Protein AF-W7LQG9-F1 (afdb_monomer_lite)

Secondary structure (DSSP, 8-state):
-HHHHTT--HHHHHHHHHHHHHTGGGTT-TTHHHHHHHHHHHHHHHHHHHHHHHHHHHHHHHTT-SSGGG--HHHHHTT----GGGGTS---TTSPPGGGHHHHHHHHHHHHHHHHHHHHHHHHHHHHHHHHHHHHHHH--S-HHHHHHHHHHHHHHHHHHHHHHHHHHHHHHHHHHHHHHHHHHHHHHHHHHHHHHHHHHHHHHHHHHHHHHHHHHHHHHHHHHHHHHHHHT-

Organism: Gibberella moniliformis (strain M3125 / FGSC 7600) (NCBI:txid334819)

Structure (mmCIF, N/CA/C/O backbone):
data_AF-W7LQG9-F1
#
_entry.id   AF-W7LQG9-F1
#
loop_
_atom_site.group_PDB
_atom_site.id
_atom_site.type_symbol
_atom_site.label_atom_id
_atom_site.label_alt_id
_atom_site.label_comp_id
_atom_site.label_asym_id
_atom_site.label_entity_id
_atom_site.label_seq_id
_atom_site.pdbx_PDB_ins_code
_atom_site.Cartn_x
_atom_site.Cartn_y
_atom_site.Cartn_z
_atom_site.occupancy
_atom_site.B_iso_or_equiv
_atom_site.auth_seq_id
_atom_site.auth_comp_id
_atom_site.auth_asym_id
_atom_site.auth_atom_id
_atom_site.pdbx_PDB_model_num
ATOM 1 N N . MET A 1 1 ? 25.415 -11.535 -18.480 1.00 49.00 1 MET A N 1
ATOM 2 C CA . MET A 1 1 ? 24.159 -12.292 -18.710 1.00 49.00 1 MET A CA 1
ATOM 3 C C . MET A 1 1 ? 23.982 -13.487 -17.761 1.00 49.00 1 MET A C 1
ATOM 5 O O . MET A 1 1 ? 22.863 -13.698 -17.322 1.00 49.00 1 MET A O 1
ATOM 9 N N . HIS A 1 2 ? 25.035 -14.229 -17.378 1.00 40.22 2 HIS A N 1
ATOM 10 C CA . HIS A 1 2 ? 24.909 -15.458 -16.563 1.00 40.22 2 HIS A CA 1
ATOM 11 C C . HIS A 1 2 ? 24.327 -15.267 -15.144 1.00 40.22 2 HIS A C 1
ATOM 13 O O . HIS A 1 2 ? 23.553 -16.097 -14.683 1.00 40.22 2 HIS A O 1
ATOM 19 N N . VAL A 1 3 ? 24.643 -14.161 -14.460 1.00 47.81 3 VAL A N 1
ATOM 20 C CA . VAL A 1 3 ? 24.198 -13.918 -13.068 1.00 47.81 3 VAL A CA 1
ATOM 21 C C . VAL A 1 3 ? 22.695 -13.623 -12.971 1.00 47.81 3 VAL A C 1
ATOM 23 O O . VAL A 1 3 ? 22.043 -14.021 -12.013 1.00 47.81 3 VAL A O 1
ATOM 26 N N . VAL A 1 4 ? 22.122 -12.976 -13.991 1.00 52.41 4 VAL A N 1
ATOM 27 C CA . VAL A 1 4 ? 20.695 -12.611 -14.024 1.00 52.41 4 VAL A CA 1
ATOM 28 C C . VAL A 1 4 ? 19.811 -13.845 -14.228 1.00 52.41 4 VAL A C 1
ATOM 30 O O . VAL A 1 4 ? 18.720 -13.916 -13.675 1.00 52.41 4 VAL A O 1
ATOM 33 N N . ALA A 1 5 ? 20.298 -14.851 -14.962 1.00 52.59 5 ALA A N 1
ATOM 34 C CA . ALA A 1 5 ? 19.549 -16.071 -15.257 1.00 52.59 5 ALA A CA 1
ATOM 35 C C . ALA A 1 5 ? 19.323 -16.970 -14.026 1.00 52.59 5 ALA A C 1
ATOM 37 O O . ALA A 1 5 ? 18.301 -17.645 -13.948 1.00 52.59 5 ALA A O 1
ATOM 38 N N . HIS A 1 6 ? 20.232 -16.949 -13.044 1.00 52.66 6 HIS A N 1
ATOM 39 C CA . HIS A 1 6 ? 20.115 -17.763 -11.825 1.00 52.66 6 HIS A CA 1
ATOM 40 C C . HIS A 1 6 ? 19.046 -17.270 -10.838 1.00 52.66 6 HIS A C 1
ATOM 42 O O . HIS A 1 6 ? 18.708 -17.996 -9.908 1.00 52.66 6 HIS A O 1
ATOM 48 N N . MET A 1 7 ? 18.504 -16.064 -11.033 1.00 55.34 7 MET A N 1
ATOM 49 C CA . MET A 1 7 ? 17.475 -15.486 -10.160 1.00 55.34 7 MET A CA 1
ATOM 50 C C . MET A 1 7 ? 16.048 -15.624 -10.714 1.00 55.34 7 MET A C 1
ATOM 52 O O . MET A 1 7 ? 15.117 -15.103 -10.107 1.00 55.34 7 MET A O 1
ATOM 56 N N . LEU A 1 8 ? 15.864 -16.277 -11.868 1.00 62.25 8 LEU A N 1
ATOM 57 C CA . LEU A 1 8 ? 14.578 -16.332 -12.570 1.00 62.25 8 LEU A CA 1
ATOM 58 C C . LEU A 1 8 ? 13.858 -17.659 -12.320 1.00 62.25 8 LEU A C 1
ATOM 60 O O . LEU A 1 8 ? 14.398 -18.737 -12.577 1.00 62.25 8 LEU A O 1
ATOM 64 N N . HIS A 1 9 ? 12.607 -17.590 -11.868 1.00 69.44 9 HIS A N 1
ATOM 65 C CA . HIS A 1 9 ? 11.738 -18.755 -11.754 1.00 69.44 9 HIS A CA 1
ATOM 66 C C . HIS A 1 9 ? 11.237 -19.216 -13.134 1.00 69.44 9 HIS A C 1
ATOM 68 O O . HIS A 1 9 ? 11.261 -18.492 -14.129 1.00 69.44 9 HIS A O 1
ATOM 74 N N . LYS A 1 10 ? 10.724 -20.452 -13.210 1.00 68.50 10 LYS A N 1
ATOM 75 C CA . LYS A 1 10 ? 10.239 -21.066 -14.464 1.00 68.50 10 LYS A CA 1
ATOM 76 C C . LYS A 1 10 ? 9.126 -20.254 -15.149 1.00 68.50 10 LYS A C 1
ATOM 78 O O . LYS A 1 10 ? 9.011 -20.279 -16.374 1.00 68.50 10 LYS A O 1
ATOM 83 N N . THR A 1 11 ? 8.304 -19.552 -14.373 1.00 72.25 11 THR A N 1
ATOM 84 C CA . THR A 1 11 ? 7.277 -18.615 -14.859 1.00 72.25 11 THR A CA 1
ATOM 85 C C . THR A 1 11 ? 7.892 -17.376 -15.502 1.00 72.25 11 THR A C 1
ATOM 87 O O . THR A 1 11 ? 7.443 -16.954 -16.566 1.00 72.25 11 THR A O 1
ATOM 90 N N . ASP A 1 12 ? 8.972 -16.865 -14.917 1.00 75.12 12 ASP A N 1
ATOM 91 C CA . ASP A 1 12 ? 9.673 -15.659 -15.363 1.00 75.12 12 ASP A CA 1
ATOM 92 C C . ASP A 1 12 ? 10.352 -15.900 -16.713 1.00 75.12 12 ASP A C 1
ATOM 94 O O . ASP A 1 12 ? 10.306 -15.057 -17.604 1.00 75.12 12 ASP A O 1
ATOM 98 N N . ILE A 1 13 ? 10.889 -17.106 -16.920 1.00 82.62 13 ILE A N 1
ATOM 99 C CA . ILE A 1 13 ? 11.503 -17.512 -18.192 1.00 82.62 13 ILE A CA 1
ATOM 100 C C . ILE A 1 13 ? 10.468 -17.541 -19.328 1.00 82.62 13 ILE A C 1
ATOM 102 O O . ILE A 1 13 ? 10.756 -17.087 -20.436 1.00 82.62 13 ILE A O 1
ATOM 106 N N . LYS A 1 14 ? 9.250 -18.044 -19.072 1.00 84.88 14 LYS A N 1
ATOM 107 C CA . LYS A 1 14 ? 8.176 -18.063 -20.083 1.00 84.88 14 LYS A CA 1
ATOM 108 C C . LYS A 1 14 ? 7.749 -16.649 -20.471 1.00 84.88 14 LYS A C 1
ATOM 110 O O . LYS A 1 14 ? 7.610 -16.364 -21.659 1.00 84.88 14 LYS A O 1
ATOM 115 N N . HIS A 1 15 ? 7.562 -15.778 -19.480 1.00 84.88 15 HIS A N 1
ATOM 116 C CA . HIS A 1 15 ? 7.199 -14.384 -19.714 1.00 84.88 15 HIS A CA 1
ATOM 117 C C . HIS A 1 15 ? 8.299 -13.647 -20.491 1.00 84.88 15 HIS A C 1
ATOM 119 O O . HIS A 1 15 ? 8.021 -13.012 -21.508 1.00 84.88 15 HIS A O 1
ATOM 125 N N . LEU A 1 16 ? 9.561 -13.818 -20.086 1.00 87.94 16 LEU A N 1
ATOM 126 C CA . LEU A 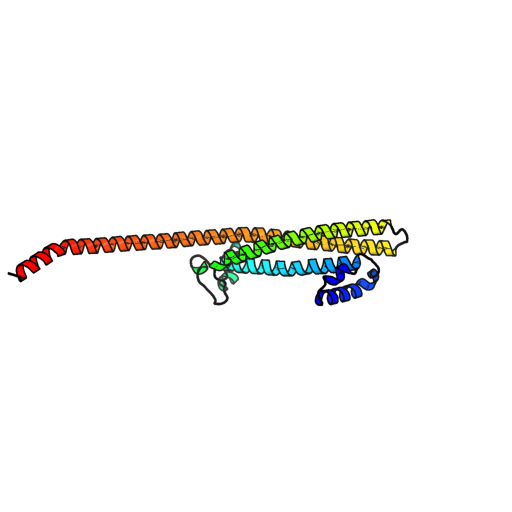1 16 ? 10.721 -13.257 -20.774 1.00 87.94 16 LEU A CA 1
ATOM 127 C C . LEU A 1 16 ? 10.779 -13.689 -22.246 1.00 87.94 16 LEU A C 1
ATOM 129 O O . LEU A 1 16 ? 10.935 -12.839 -23.119 1.00 87.94 16 LEU A O 1
ATOM 133 N N . LEU A 1 17 ? 10.604 -14.983 -22.539 1.00 88.69 17 LEU A N 1
ATOM 134 C CA . LEU A 1 17 ? 10.593 -15.497 -23.913 1.00 88.69 17 LEU A CA 1
ATOM 135 C C . LEU A 1 17 ? 9.477 -14.870 -24.758 1.00 88.69 17 LEU A C 1
ATOM 137 O O . LEU A 1 17 ? 9.739 -14.421 -25.874 1.00 88.69 17 LEU A O 1
ATOM 141 N N . LEU A 1 18 ? 8.257 -14.788 -24.220 1.00 90.88 18 LEU A N 1
ATOM 142 C CA . LEU A 1 18 ? 7.120 -14.174 -24.910 1.00 90.88 18 LEU A CA 1
ATOM 143 C C . LEU A 1 18 ? 7.384 -12.692 -25.228 1.00 90.88 18 LEU A C 1
ATOM 145 O O . LEU A 1 18 ? 7.136 -12.220 -26.343 1.00 90.88 18 LEU A O 1
ATOM 149 N N . ARG A 1 19 ? 7.927 -11.948 -24.260 1.00 91.00 19 ARG A N 1
ATOM 150 C CA . ARG A 1 19 ? 8.264 -10.529 -24.430 1.00 91.00 19 ARG A CA 1
ATOM 151 C C . ARG A 1 19 ? 9.406 -10.328 -25.426 1.00 91.00 19 ARG A C 1
ATOM 153 O O . ARG A 1 19 ? 9.311 -9.433 -26.263 1.00 91.00 19 ARG A O 1
ATOM 160 N N . LEU A 1 20 ? 10.433 -11.181 -25.413 1.00 90.69 20 LEU A N 1
ATOM 161 C C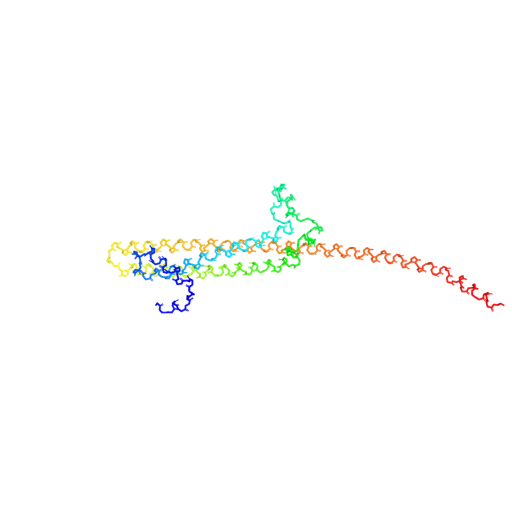A . LEU A 1 20 ? 11.524 -11.151 -26.395 1.00 90.69 20 LEU A CA 1
ATOM 162 C C . LEU A 1 20 ? 11.032 -11.437 -27.819 1.00 90.69 20 LEU A C 1
ATOM 164 O O . LEU A 1 20 ? 11.438 -10.743 -28.748 1.00 90.69 20 LEU A O 1
ATOM 168 N N . GLN A 1 21 ? 10.122 -12.398 -28.000 1.00 91.75 21 GLN A N 1
ATOM 169 C CA . GLN A 1 21 ? 9.495 -12.665 -29.302 1.00 91.75 21 GLN A CA 1
ATOM 170 C C . GLN A 1 21 ? 8.684 -11.462 -29.801 1.00 91.75 21 GLN A C 1
ATOM 172 O O . GLN A 1 21 ? 8.770 -11.093 -30.974 1.00 91.75 21 GLN A O 1
ATOM 177 N N . THR A 1 22 ? 7.944 -10.816 -28.897 1.00 91.75 22 THR A N 1
ATOM 178 C CA . THR A 1 22 ? 7.164 -9.605 -29.197 1.00 91.75 22 THR A CA 1
ATOM 179 C C . THR A 1 22 ? 8.073 -8.438 -29.594 1.00 91.75 22 THR A C 1
ATOM 181 O O . THR A 1 22 ? 7.763 -7.678 -30.508 1.00 91.75 22 THR A O 1
ATOM 184 N N . LEU A 1 23 ? 9.228 -8.312 -28.938 1.00 89.44 23 LEU A N 1
ATOM 185 C CA . LEU A 1 23 ? 10.194 -7.229 -29.130 1.00 89.44 23 LEU A CA 1
ATOM 186 C C . LEU A 1 23 ? 11.391 -7.653 -29.995 1.00 89.44 23 LEU A C 1
ATOM 188 O O . LEU A 1 23 ? 12.474 -7.084 -29.870 1.00 89.44 23 LEU A O 1
ATOM 192 N N . LYS A 1 24 ? 11.199 -8.612 -30.915 1.00 89.00 24 LYS A N 1
ATOM 193 C CA . LYS A 1 24 ? 12.274 -9.196 -31.741 1.00 89.00 24 LYS A CA 1
ATOM 194 C C . LYS A 1 24 ? 13.130 -8.163 -32.481 1.00 89.00 24 LYS A C 1
ATOM 196 O O . LYS A 1 24 ? 14.329 -8.358 -32.639 1.00 89.00 24 LYS A O 1
ATOM 201 N N . ALA A 1 25 ? 12.530 -7.044 -32.897 1.00 86.94 25 ALA A N 1
ATOM 202 C CA . ALA A 1 25 ? 13.218 -5.962 -33.605 1.00 86.94 25 ALA A CA 1
ATOM 203 C C . ALA A 1 25 ? 14.275 -5.244 -32.745 1.00 86.94 25 ALA A C 1
ATOM 205 O O . ALA A 1 25 ? 15.181 -4.614 -33.283 1.00 86.94 25 ALA A O 1
ATOM 206 N N . LEU A 1 26 ? 14.161 -5.356 -31.419 1.00 87.56 26 LEU A N 1
ATOM 207 C CA . LEU A 1 26 ? 15.072 -4.789 -30.428 1.00 87.56 26 LEU A CA 1
ATOM 208 C C . LEU A 1 26 ? 15.861 -5.878 -29.688 1.00 87.56 26 LEU A C 1
ATOM 210 O O . LEU A 1 26 ? 16.564 -5.560 -28.734 1.00 87.56 26 LEU A O 1
ATOM 214 N N . ALA A 1 27 ? 15.756 -7.152 -30.092 1.00 86.31 27 ALA A N 1
ATOM 215 C CA . ALA A 1 27 ? 16.368 -8.280 -29.378 1.00 86.31 27 ALA A CA 1
ATOM 216 C C . ALA A 1 27 ? 17.896 -8.188 -29.279 1.00 86.31 27 ALA A C 1
ATOM 218 O O . ALA A 1 27 ? 18.491 -8.743 -28.359 1.00 86.31 27 ALA A O 1
ATOM 219 N N . TRP A 1 28 ? 18.518 -7.463 -30.208 1.00 87.56 28 TRP A N 1
ATOM 220 C CA . TRP A 1 28 ? 19.948 -7.177 -30.210 1.00 87.56 28 TRP A CA 1
ATOM 221 C C . TRP A 1 28 ? 20.353 -6.118 -29.169 1.00 87.56 28 TRP A C 1
ATOM 223 O O . TRP A 1 28 ? 21.530 -6.027 -28.826 1.00 87.56 28 TRP A O 1
ATOM 233 N N . HIS A 1 29 ? 19.414 -5.312 -28.657 1.00 88.75 29 HIS A N 1
ATOM 234 C CA . HIS A 1 29 ? 19.722 -4.202 -27.760 1.00 88.75 29 HIS A CA 1
ATOM 235 C C . HIS A 1 29 ? 20.027 -4.708 -26.337 1.00 88.75 29 HIS A C 1
ATOM 237 O O . HIS A 1 29 ? 19.183 -5.375 -25.727 1.00 88.75 29 HIS A O 1
ATOM 243 N N . PRO A 1 30 ? 21.179 -4.346 -25.740 1.00 89.62 30 PRO A N 1
ATOM 244 C CA . PRO A 1 30 ? 21.638 -4.926 -24.474 1.00 89.62 30 PRO A CA 1
ATOM 245 C C . PRO A 1 30 ? 20.713 -4.620 -23.286 1.00 89.62 30 PRO A C 1
ATOM 247 O O . PRO A 1 30 ? 20.617 -5.416 -22.352 1.00 89.62 30 PRO A O 1
ATOM 250 N N . LEU A 1 31 ? 19.990 -3.495 -23.329 1.00 92.06 31 LEU A N 1
ATOM 251 C CA . LEU A 1 31 ? 19.052 -3.103 -22.269 1.00 92.06 31 LEU A CA 1
ATOM 252 C C . LEU A 1 31 ? 17.674 -3.768 -22.364 1.00 92.06 31 LEU A C 1
ATOM 254 O O . LEU A 1 31 ? 16.873 -3.610 -21.445 1.00 92.06 31 LEU A O 1
ATOM 258 N N . LEU A 1 32 ? 17.380 -4.532 -23.422 1.00 90.94 32 LEU A N 1
ATOM 259 C CA . LEU A 1 32 ? 16.053 -5.128 -23.582 1.00 90.94 32 LEU A CA 1
ATOM 260 C C . LEU A 1 32 ? 15.738 -6.144 -22.475 1.00 90.94 32 LEU A C 1
ATOM 262 O O . LEU A 1 32 ? 14.652 -6.111 -21.900 1.00 90.94 32 LEU A O 1
ATOM 266 N N . VAL A 1 33 ? 16.681 -7.035 -22.158 1.00 90.19 33 VAL A N 1
ATOM 267 C CA . VAL A 1 33 ? 16.476 -8.063 -21.125 1.00 90.19 33 VAL A CA 1
ATOM 268 C C . VAL A 1 33 ? 16.286 -7.436 -19.735 1.00 90.19 33 VAL A C 1
ATOM 270 O O . VAL A 1 33 ? 15.264 -7.731 -19.115 1.00 90.19 33 VAL A O 1
ATOM 273 N N . PRO A 1 34 ? 17.172 -6.541 -19.244 1.00 90.38 34 PRO A N 1
ATOM 274 C CA . PRO A 1 34 ? 16.948 -5.838 -17.977 1.00 90.38 34 PRO A CA 1
ATOM 275 C C . PRO A 1 34 ? 15.595 -5.123 -17.908 1.00 90.38 34 PRO A C 1
ATOM 277 O O . PRO A 1 34 ? 14.922 -5.168 -16.883 1.00 90.38 34 PRO A O 1
ATOM 280 N N . LEU A 1 35 ? 15.169 -4.506 -19.009 1.00 91.75 35 LEU A N 1
ATOM 281 C CA . LEU A 1 35 ? 13.914 -3.769 -19.082 1.00 91.75 35 LEU A CA 1
ATOM 282 C C . LEU A 1 35 ? 12.680 -4.677 -18.991 1.00 91.75 35 LEU A C 1
ATOM 284 O O . LEU A 1 35 ? 11.739 -4.337 -18.282 1.00 91.75 35 LEU A O 1
ATOM 288 N N . ILE A 1 36 ? 12.689 -5.842 -19.648 1.00 91.25 36 ILE A N 1
ATOM 289 C CA . ILE A 1 36 ? 11.600 -6.828 -19.532 1.00 91.25 36 ILE A CA 1
ATOM 290 C C . ILE A 1 36 ? 11.483 -7.339 -18.089 1.00 91.25 36 ILE A C 1
ATOM 292 O O . ILE A 1 36 ? 10.379 -7.506 -17.572 1.00 91.25 36 ILE A O 1
ATOM 296 N N . LEU A 1 37 ? 12.615 -7.560 -17.416 1.00 88.88 37 LEU A N 1
ATOM 297 C CA . LEU A 1 37 ? 12.618 -7.974 -16.011 1.00 88.88 37 LEU A CA 1
ATOM 298 C C . LEU A 1 37 ? 12.075 -6.874 -15.088 1.00 88.88 37 LEU A C 1
ATOM 300 O O . LEU A 1 37 ? 11.353 -7.170 -14.134 1.00 88.88 37 LEU A O 1
ATOM 304 N N . MET A 1 38 ? 12.383 -5.608 -15.385 1.00 90.50 38 MET A N 1
ATOM 305 C CA . MET A 1 38 ? 11.815 -4.468 -14.663 1.00 90.50 38 MET A CA 1
ATOM 306 C C . MET A 1 38 ? 10.310 -4.338 -14.876 1.00 90.50 38 MET A C 1
ATOM 308 O O . MET A 1 38 ? 9.586 -4.147 -13.901 1.00 90.50 38 MET A O 1
ATOM 312 N N . GLU A 1 39 ? 9.837 -4.494 -16.112 1.00 89.81 39 GLU A N 1
ATOM 313 C CA . GLU A 1 39 ? 8.411 -4.484 -16.455 1.00 89.81 39 GLU A CA 1
ATOM 314 C C . GLU A 1 39 ? 7.648 -5.523 -15.621 1.00 89.81 39 GLU A C 1
ATOM 316 O O . GLU A 1 39 ? 6.733 -5.166 -14.880 1.00 89.81 39 GLU A O 1
ATOM 321 N N . GLN A 1 40 ? 8.118 -6.775 -15.612 1.00 87.44 40 GLN A N 1
ATOM 322 C CA . GLN A 1 40 ? 7.497 -7.850 -14.835 1.00 87.44 40 GLN A CA 1
ATOM 323 C C . GLN A 1 40 ? 7.456 -7.540 -13.326 1.00 87.44 40 GLN A C 1
ATOM 325 O O . GLN A 1 40 ? 6.455 -7.790 -12.648 1.00 87.44 40 GLN A O 1
ATOM 330 N N . ARG A 1 41 ? 8.541 -6.982 -12.775 1.00 85.94 41 ARG A N 1
ATOM 331 C CA . ARG A 1 41 ? 8.608 -6.618 -11.353 1.00 85.94 41 ARG A CA 1
ATOM 332 C C . ARG A 1 41 ? 7.609 -5.509 -10.999 1.00 85.94 41 ARG A C 1
ATOM 334 O O . ARG A 1 41 ? 7.016 -5.538 -9.918 1.00 85.94 41 ARG A O 1
ATOM 341 N N . ILE A 1 42 ? 7.441 -4.527 -11.880 1.00 90.44 42 ILE A N 1
ATOM 342 C CA . ILE A 1 42 ? 6.546 -3.385 -11.665 1.00 90.44 42 ILE A CA 1
ATOM 343 C C . ILE A 1 42 ? 5.081 -3.817 -11.792 1.00 90.44 42 ILE A C 1
ATOM 345 O O . ILE A 1 42 ? 4.270 -3.445 -10.941 1.00 90.44 42 ILE A O 1
ATOM 349 N N . GLU A 1 43 ? 4.747 -4.652 -12.777 1.00 87.19 43 GLU A N 1
ATOM 350 C CA . GLU A 1 43 ? 3.388 -5.170 -12.990 1.00 87.19 43 GLU A CA 1
ATOM 351 C C . GLU A 1 43 ? 2.867 -5.950 -11.775 1.00 87.19 43 GLU A C 1
ATOM 353 O O . GLU A 1 43 ? 1.772 -5.669 -11.281 1.00 87.19 43 GLU A O 1
ATOM 358 N N . GLY A 1 44 ? 3.685 -6.839 -11.199 1.00 84.69 44 GLY A N 1
ATOM 359 C CA . GLY A 1 44 ? 3.303 -7.616 -10.011 1.00 84.69 44 GLY A CA 1
ATOM 360 C C . GLY A 1 44 ? 3.038 -6.773 -8.753 1.00 84.69 44 GLY A C 1
ATOM 361 O O . GLY A 1 44 ? 2.457 -7.256 -7.781 1.00 84.69 44 GLY A O 1
ATOM 362 N N . THR A 1 45 ? 3.437 -5.498 -8.742 1.00 90.44 45 THR A N 1
ATOM 363 C CA . THR A 1 45 ? 3.176 -4.590 -7.614 1.00 90.44 45 THR A CA 1
ATOM 364 C C . THR A 1 45 ? 1.724 -4.097 -7.601 1.00 90.44 45 THR A C 1
ATOM 366 O O . THR A 1 45 ? 1.140 -3.914 -6.531 1.00 90.44 45 THR A O 1
ATOM 369 N N . ALA A 1 46 ? 1.101 -3.928 -8.772 1.00 88.69 46 ALA A N 1
ATOM 370 C CA . ALA A 1 46 ? -0.266 -3.419 -8.876 1.00 88.69 46 ALA A CA 1
ATOM 371 C C . ALA A 1 46 ? -1.307 -4.388 -8.285 1.00 88.69 46 ALA A C 1
ATOM 373 O O . ALA A 1 46 ? -2.278 -3.950 -7.656 1.00 88.69 46 ALA A O 1
ATOM 374 N N . GLU A 1 47 ? -1.087 -5.694 -8.444 1.00 89.69 47 GLU A N 1
ATOM 375 C CA . GLU A 1 47 ? -1.924 -6.745 -7.860 1.00 89.69 47 GLU A CA 1
ATOM 376 C C . GLU A 1 47 ? -1.870 -6.704 -6.327 1.00 89.69 47 GLU A C 1
ATOM 378 O O . GLU A 1 47 ? -2.905 -6.635 -5.665 1.00 89.69 47 GLU A O 1
ATOM 383 N N . LYS A 1 48 ? -0.666 -6.605 -5.751 1.00 91.12 48 LYS A N 1
ATOM 384 C CA . LYS A 1 48 ? -0.480 -6.491 -4.295 1.00 91.12 48 LYS A CA 1
ATOM 385 C C . LYS A 1 48 ? -1.170 -5.261 -3.718 1.00 91.12 48 LYS A C 1
ATOM 387 O O . LYS A 1 48 ? -1.857 -5.358 -2.706 1.00 91.12 48 LYS A O 1
ATOM 392 N N . LEU A 1 49 ? -1.058 -4.116 -4.392 1.00 94.38 49 LEU A N 1
ATOM 393 C CA . LEU A 1 49 ? -1.765 -2.893 -4.001 1.00 94.38 49 LEU A CA 1
ATOM 394 C C . LEU A 1 49 ? -3.292 -3.055 -4.033 1.00 94.38 49 LEU A C 1
ATOM 396 O O . LEU A 1 49 ? -3.998 -2.409 -3.261 1.00 94.38 49 LEU A O 1
ATOM 400 N N . THR A 1 50 ? -3.815 -3.904 -4.917 1.00 94.50 50 THR A N 1
ATOM 401 C CA . THR A 1 50 ? -5.250 -4.214 -4.980 1.00 94.50 50 THR A CA 1
ATOM 402 C C . THR A 1 50 ? -5.676 -5.048 -3.772 1.00 94.50 50 THR A C 1
ATOM 404 O O . THR A 1 50 ? -6.646 -4.691 -3.110 1.00 94.50 50 THR A O 1
ATOM 407 N N . LEU A 1 51 ? -4.887 -6.060 -3.399 1.00 92.88 51 LEU A N 1
ATOM 408 C CA . LEU A 1 51 ? -5.124 -6.854 -2.186 1.00 92.88 51 LEU A CA 1
ATOM 409 C C . LEU A 1 51 ? -5.080 -5.996 -0.910 1.00 92.88 51 LEU A C 1
ATOM 411 O O . LEU A 1 51 ? -5.938 -6.134 -0.040 1.00 92.88 51 LEU A O 1
ATOM 415 N N . MET A 1 52 ? -4.123 -5.066 -0.813 1.00 94.31 52 MET A N 1
ATOM 416 C CA . MET A 1 52 ? -4.032 -4.124 0.313 1.00 94.31 52 MET A CA 1
ATOM 417 C C . MET A 1 52 ? -5.277 -3.236 0.413 1.00 94.31 52 MET A C 1
ATOM 419 O O . MET A 1 52 ? -5.839 -3.077 1.497 1.00 94.31 52 MET A O 1
ATOM 423 N N . ARG A 1 53 ? -5.738 -2.689 -0.721 1.00 95.00 53 ARG A N 1
ATOM 424 C CA . ARG A 1 53 ? -6.970 -1.892 -0.791 1.00 95.00 53 ARG A CA 1
ATOM 425 C C . ARG A 1 53 ? -8.173 -2.691 -0.301 1.00 95.00 53 ARG A C 1
ATOM 427 O O . ARG A 1 53 ? -8.946 -2.180 0.503 1.00 95.00 53 ARG A O 1
ATOM 434 N N . ASP A 1 54 ? -8.338 -3.911 -0.798 1.00 92.19 54 ASP A N 1
ATOM 435 C CA . ASP A 1 54 ? -9.509 -4.735 -0.497 1.00 92.19 54 ASP A CA 1
ATOM 436 C C . ASP A 1 54 ? -9.512 -5.166 0.976 1.00 92.19 54 ASP A C 1
ATOM 438 O O . ASP A 1 54 ? -10.554 -5.119 1.633 1.00 92.19 54 ASP A O 1
ATOM 442 N N . SER A 1 55 ? -8.332 -5.459 1.532 1.00 90.62 55 SER A N 1
ATOM 443 C CA . SER A 1 55 ? -8.152 -5.694 2.966 1.00 90.62 55 SER A CA 1
ATOM 444 C C . SER A 1 55 ? -8.559 -4.471 3.796 1.00 90.62 55 SER A C 1
ATOM 446 O O . SER A 1 55 ? -9.385 -4.602 4.701 1.00 90.62 55 SER A O 1
ATOM 448 N N . LEU A 1 56 ? -8.088 -3.264 3.450 1.00 91.88 56 LEU A N 1
ATOM 449 C CA . LEU A 1 56 ? -8.509 -2.031 4.133 1.00 91.88 56 LEU A CA 1
ATOM 450 C C . LEU A 1 56 ? -10.017 -1.811 4.032 1.00 91.88 56 LEU A C 1
ATOM 452 O O . LEU A 1 56 ? -10.658 -1.525 5.035 1.00 91.88 56 LEU A O 1
ATOM 456 N N . TYR A 1 57 ? -10.603 -1.990 2.849 1.00 89.44 57 TYR A N 1
ATOM 457 C CA . TYR A 1 57 ? -12.042 -1.816 2.651 1.00 89.44 57 TYR A CA 1
ATOM 458 C C . TYR A 1 57 ? -12.856 -2.795 3.493 1.00 89.44 57 TYR A C 1
ATOM 460 O O . TYR A 1 57 ? -13.904 -2.413 4.010 1.00 89.44 57 TYR A O 1
ATOM 468 N N . SER A 1 58 ? -12.387 -4.036 3.648 1.00 84.50 58 SER A N 1
ATOM 469 C CA . SER A 1 58 ? -13.051 -5.015 4.510 1.00 84.50 58 SER A CA 1
ATOM 470 C C . SER A 1 58 ? -13.100 -4.539 5.963 1.00 84.50 58 SER A C 1
ATOM 472 O O . SER A 1 58 ? -14.156 -4.584 6.591 1.00 84.50 58 SER A O 1
ATOM 474 N N . VAL A 1 59 ? -11.989 -3.991 6.465 1.00 86.31 59 VAL A N 1
ATOM 475 C CA . VAL A 1 59 ? -11.902 -3.471 7.830 1.00 86.31 59 VAL A CA 1
ATOM 476 C C . VAL A 1 59 ? -12.769 -2.226 7.997 1.00 86.31 59 VAL A C 1
ATOM 478 O O . VAL A 1 59 ? -13.539 -2.145 8.944 1.00 86.31 59 VAL A O 1
ATOM 481 N N . GLU A 1 60 ? -12.713 -1.285 7.058 1.00 86.75 60 GLU A N 1
ATOM 482 C CA . GLU A 1 60 ? -13.497 -0.050 7.133 1.00 86.75 60 GLU A CA 1
ATOM 483 C C . GLU A 1 60 ? -15.005 -0.290 7.097 1.00 86.75 60 GLU A C 1
ATOM 485 O O . GLU A 1 60 ? -15.761 0.391 7.787 1.00 86.75 60 GLU A O 1
ATOM 490 N N . LYS A 1 61 ? -15.471 -1.232 6.270 1.00 80.44 61 LYS A N 1
ATOM 491 C CA . LYS A 1 61 ? -16.889 -1.614 6.263 1.00 80.44 61 LYS A CA 1
ATOM 492 C C . LYS A 1 61 ? -17.259 -2.185 7.625 1.00 80.44 61 LYS A C 1
ATOM 494 O O . LYS A 1 61 ? -18.226 -1.756 8.245 1.00 80.44 61 LYS A O 1
ATOM 499 N N . ARG A 1 62 ? -16.418 -3.079 8.146 1.00 76.81 62 ARG A N 1
ATOM 500 C CA . ARG A 1 62 ? -16.655 -3.720 9.435 1.00 76.81 62 ARG A CA 1
ATOM 501 C C . ARG A 1 62 ? -16.726 -2.730 10.597 1.00 76.81 62 ARG A C 1
ATOM 503 O O . ARG A 1 62 ? -17.593 -2.875 11.452 1.00 76.81 62 ARG A O 1
ATOM 510 N N . THR A 1 63 ? -15.850 -1.731 10.631 1.00 77.62 63 THR A N 1
ATOM 511 C CA . THR A 1 63 ? -15.859 -0.694 11.673 1.00 77.62 63 THR A CA 1
ATOM 512 C C . THR A 1 63 ? -16.881 0.411 11.423 1.00 77.62 63 THR A C 1
ATOM 514 O O . THR A 1 63 ? -16.914 1.374 12.184 1.00 77.62 63 THR A O 1
ATOM 517 N N . GLY A 1 64 ? -17.647 0.340 10.330 1.00 76.88 64 GLY A N 1
ATOM 518 C CA . GLY A 1 64 ? -18.569 1.400 9.943 1.00 76.88 64 GLY A CA 1
ATOM 519 C C . GLY A 1 64 ? -17.854 2.726 9.687 1.00 76.88 64 GLY A C 1
ATOM 520 O O . GLY A 1 64 ? -18.327 3.765 10.124 1.00 76.88 64 GLY A O 1
ATOM 521 N N . THR A 1 65 ? -16.696 2.720 9.025 1.00 80.81 65 THR A N 1
ATOM 522 C CA . THR A 1 65 ? -15.971 3.936 8.598 1.00 80.81 65 THR A CA 1
ATOM 523 C C . THR A 1 65 ? -15.922 4.078 7.073 1.00 80.81 65 THR A C 1
ATOM 525 O O . THR A 1 65 ? -15.549 5.133 6.550 1.00 80.81 65 THR A O 1
ATOM 528 N N . HIS A 1 66 ? -16.326 3.047 6.321 1.00 83.56 66 HIS A N 1
ATOM 529 C CA . HIS A 1 66 ? -16.232 3.046 4.864 1.00 83.56 66 HIS A CA 1
ATOM 530 C C . HIS A 1 66 ? -17.275 3.944 4.190 1.00 83.56 66 HIS A C 1
ATOM 532 O O . HIS A 1 66 ? -18.369 3.507 3.863 1.00 83.56 66 HIS A O 1
ATOM 538 N N . LYS A 1 67 ? -16.903 5.181 3.844 1.00 76.50 67 LYS A N 1
ATOM 539 C CA . LYS A 1 67 ? -17.729 6.078 3.006 1.00 76.50 67 LYS A CA 1
ATOM 540 C C . LYS A 1 67 ? -19.145 6.340 3.551 1.00 76.50 67 LYS A C 1
ATOM 542 O O . LYS A 1 67 ? -20.041 6.639 2.767 1.00 76.50 67 LYS A O 1
ATOM 547 N N . ASN A 1 68 ? -19.344 6.308 4.868 1.00 71.25 68 ASN A N 1
ATOM 548 C CA . ASN A 1 68 ? -20.650 6.582 5.484 1.00 71.25 68 ASN A CA 1
ATOM 549 C C . ASN A 1 68 ? -21.256 7.930 5.065 1.00 71.25 68 ASN A C 1
ATOM 551 O O . ASN A 1 68 ? -22.470 8.062 4.989 1.00 71.25 68 ASN A O 1
ATOM 555 N N . TYR A 1 69 ? -20.418 8.923 4.743 1.00 73.88 69 TYR A N 1
ATOM 556 C CA . TYR A 1 69 ? -20.869 10.239 4.275 1.00 73.88 69 TYR A CA 1
ATOM 557 C C . TYR A 1 69 ? -21.721 10.182 2.996 1.00 73.88 69 TYR A C 1
ATOM 559 O O . TYR A 1 69 ? -22.403 11.153 2.683 1.00 73.88 69 TYR A O 1
ATOM 567 N N . ARG A 1 70 ? -21.659 9.082 2.231 1.00 71.56 70 ARG A N 1
ATOM 568 C CA . ARG A 1 70 ? -22.445 8.915 1.004 1.00 71.56 70 ARG A CA 1
ATOM 569 C C . ARG A 1 70 ? -23.913 8.603 1.265 1.00 71.56 70 ARG A C 1
ATOM 571 O O . ARG A 1 70 ? -24.717 8.862 0.381 1.00 71.56 70 ARG A O 1
ATOM 578 N N . ASN A 1 71 ? -24.251 8.100 2.455 1.00 66.75 71 ASN A N 1
ATOM 579 C CA . ASN A 1 71 ? -25.618 7.732 2.823 1.00 66.75 71 ASN A CA 1
ATOM 580 C C . ASN A 1 71 ? -26.303 6.834 1.765 1.00 66.75 71 ASN A C 1
ATOM 582 O O . ASN A 1 71 ? -27.458 7.040 1.390 1.00 66.75 71 ASN A O 1
ATOM 586 N N . ASP A 1 72 ? -25.548 5.875 1.217 1.00 71.62 72 ASP A N 1
ATOM 587 C CA . ASP A 1 72 ? -26.031 4.974 0.171 1.00 71.62 72 ASP A CA 1
ATOM 588 C C . ASP A 1 72 ? -26.980 3.936 0.794 1.00 71.62 72 ASP A C 1
ATOM 590 O O . ASP A 1 72 ? -26.526 3.021 1.485 1.00 71.62 72 ASP A O 1
ATOM 594 N N . LYS A 1 73 ? -28.287 4.025 0.498 1.00 68.88 73 LYS A N 1
ATOM 595 C CA . LYS A 1 73 ? -29.308 3.056 0.963 1.00 68.88 73 LYS A CA 1
ATOM 596 C C . LYS A 1 73 ? -28.924 1.597 0.694 1.00 68.88 73 LYS A C 1
ATOM 598 O O . LYS A 1 73 ? -29.134 0.732 1.534 1.00 68.88 73 LYS A O 1
ATOM 603 N N . TYR A 1 74 ? -28.277 1.337 -0.443 1.00 64.56 74 TYR A N 1
ATOM 604 C CA . TYR A 1 74 ? -27.777 0.009 -0.816 1.00 64.56 74 TYR A CA 1
ATOM 605 C C . TYR A 1 74 ? -26.784 -0.576 0.205 1.00 64.56 74 TYR A C 1
ATOM 607 O O . TYR A 1 74 ? -26.713 -1.785 0.402 1.00 64.56 74 TYR A O 1
ATOM 615 N N . HIS A 1 75 ? -25.991 0.267 0.865 1.00 64.50 75 HIS A N 1
ATOM 616 C CA . HIS A 1 75 ? -25.034 -0.175 1.875 1.00 64.50 75 HIS A CA 1
ATOM 617 C C . HIS A 1 75 ? -25.672 -0.372 3.259 1.00 64.50 75 HIS A C 1
ATOM 619 O O . HIS A 1 75 ? -25.201 -1.230 4.007 1.00 64.50 75 HIS A O 1
ATOM 625 N N . GLU A 1 76 ? -26.756 0.344 3.575 1.00 64.06 76 GLU A N 1
ATOM 626 C CA . GLU A 1 76 ? -27.591 0.051 4.748 1.00 64.06 76 GLU A CA 1
ATOM 627 C C . GLU A 1 76 ? -28.307 -1.298 4.597 1.00 64.06 76 GLU A C 1
ATOM 629 O O . GLU A 1 76 ? -28.249 -2.124 5.503 1.00 64.06 76 GLU A O 1
ATOM 634 N N . GLU A 1 77 ? -28.901 -1.564 3.428 1.00 64.75 77 GLU A N 1
ATOM 635 C CA . GLU A 1 77 ? -29.600 -2.825 3.124 1.00 64.75 77 GLU A CA 1
ATOM 636 C C . GLU A 1 77 ? -28.669 -4.049 3.178 1.00 64.75 77 GLU A C 1
ATOM 638 O O . GLU A 1 77 ? -29.082 -5.135 3.581 1.00 64.75 77 GLU A O 1
ATOM 643 N N . LEU A 1 78 ? -27.392 -3.869 2.825 1.00 61.56 78 LEU A N 1
ATOM 644 C CA . LEU A 1 78 ? -26.362 -4.909 2.902 1.00 61.56 78 LEU A CA 1
ATOM 645 C C . LEU A 1 78 ? -25.705 -5.043 4.287 1.00 61.56 78 LEU A C 1
ATOM 647 O O . LEU A 1 78 ? -24.746 -5.801 4.423 1.00 61.56 78 LEU A O 1
ATOM 651 N N . ASN A 1 79 ? -26.161 -4.302 5.305 1.00 62.38 79 ASN A N 1
ATOM 652 C CA . ASN A 1 79 ? -25.534 -4.241 6.633 1.00 62.38 79 ASN A CA 1
ATOM 653 C C . ASN A 1 79 ? -24.025 -3.917 6.587 1.00 62.38 79 ASN A C 1
ATOM 655 O O . ASN A 1 79 ? -23.258 -4.320 7.461 1.00 62.38 79 ASN A O 1
ATOM 659 N N . HIS A 1 80 ? -23.569 -3.166 5.578 1.00 62.34 80 HIS A N 1
ATOM 660 C CA . HIS A 1 80 ? -22.158 -2.784 5.449 1.00 62.34 80 HIS A CA 1
ATOM 661 C C . HIS A 1 80 ? -21.725 -1.723 6.468 1.00 62.34 80 HIS A C 1
ATOM 663 O O . HIS A 1 80 ? -20.536 -1.419 6.551 1.00 62.34 80 HIS A O 1
ATOM 669 N N . TYR A 1 81 ? -22.670 -1.149 7.212 1.00 65.19 81 TYR A N 1
ATOM 670 C CA . TYR A 1 81 ? -22.425 -0.147 8.237 1.00 65.19 81 TYR A CA 1
ATOM 671 C C . TYR A 1 81 ? -22.782 -0.711 9.610 1.00 65.19 81 TYR A C 1
ATOM 673 O O . TYR A 1 81 ? -23.941 -0.705 10.024 1.00 65.19 81 TYR A O 1
ATOM 681 N N . ALA A 1 82 ? -21.781 -1.207 10.333 1.00 62.97 82 ALA A N 1
ATOM 682 C CA . ALA A 1 82 ? -21.962 -1.526 11.740 1.00 62.97 82 ALA A CA 1
ATOM 683 C C . ALA A 1 82 ? -21.843 -0.240 12.575 1.00 62.97 82 ALA A C 1
ATOM 685 O O . ALA A 1 82 ? -20.868 0.498 12.446 1.00 62.97 82 ALA A O 1
ATOM 686 N N . TYR A 1 83 ? -22.823 0.017 13.444 1.00 65.50 83 TYR A N 1
ATOM 687 C CA . TYR A 1 83 ? -22.819 1.138 14.389 1.00 65.50 83 TYR A CA 1
ATOM 688 C C . TYR A 1 83 ? -23.041 0.642 15.818 1.00 65.50 83 TYR A C 1
ATOM 690 O O . TYR A 1 83 ? -23.812 -0.294 16.042 1.00 65.50 83 TYR A O 1
ATOM 698 N N . GLY A 1 84 ? -22.392 1.297 16.785 1.00 69.69 84 GLY A N 1
ATOM 699 C CA . GLY A 1 84 ? -22.552 0.993 18.209 1.00 69.69 84 GLY A CA 1
ATOM 700 C C . GLY A 1 84 ? -22.192 -0.456 18.540 1.00 69.69 84 GLY A C 1
ATOM 701 O O . GLY A 1 84 ? -21.149 -0.952 18.112 1.00 69.69 84 GLY A O 1
ATOM 702 N N . ASP A 1 85 ? -23.073 -1.144 19.269 1.00 71.88 85 ASP A N 1
ATOM 703 C CA . ASP A 1 85 ? -22.839 -2.521 19.720 1.00 71.88 85 ASP A CA 1
ATOM 704 C C . ASP A 1 85 ? -22.665 -3.516 18.549 1.00 71.88 85 ASP A C 1
ATOM 706 O O . ASP A 1 85 ? -21.870 -4.454 18.644 1.00 71.88 85 ASP A O 1
ATOM 710 N N . LYS A 1 86 ? -23.271 -3.238 17.382 1.00 72.75 86 LYS A N 1
ATOM 711 C CA . LYS A 1 86 ? -23.162 -4.076 16.170 1.00 72.75 86 LYS A CA 1
ATOM 712 C C . LYS A 1 86 ? -21.746 -4.152 15.590 1.00 72.75 86 LYS A C 1
ATOM 714 O O . LYS A 1 86 ? -21.441 -5.073 14.826 1.00 72.75 86 LYS A O 1
ATOM 719 N N . VAL A 1 87 ? -20.865 -3.202 15.924 1.00 75.50 87 VAL A N 1
ATOM 720 C CA . VAL A 1 87 ? -19.438 -3.227 15.533 1.00 75.50 87 VAL A CA 1
ATOM 721 C C . VAL A 1 87 ? -18.699 -4.393 16.194 1.00 75.50 87 VAL A C 1
ATOM 723 O O . VAL A 1 87 ? -17.692 -4.859 15.671 1.00 75.50 87 VAL A O 1
ATOM 726 N N . TRP A 1 88 ? -19.224 -4.897 17.309 1.00 75.06 88 TRP A N 1
ATOM 727 C CA . TRP A 1 88 ? -18.617 -5.954 18.119 1.00 75.06 88 TRP A CA 1
ATOM 728 C C . TRP A 1 88 ? -19.296 -7.311 17.926 1.00 75.06 88 TRP A C 1
ATOM 730 O O . TRP A 1 88 ? -18.727 -8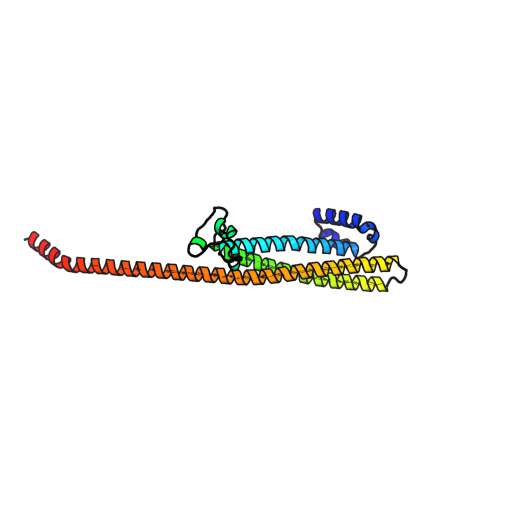.340 18.272 1.00 75.06 88 TRP A O 1
ATOM 740 N N . GLU A 1 89 ? -20.497 -7.329 17.348 1.00 72.88 89 GLU A N 1
ATOM 741 C CA . GLU A 1 89 ? -21.247 -8.550 17.049 1.00 72.88 89 GLU A CA 1
ATOM 742 C C . GLU A 1 89 ? -20.634 -9.301 15.870 1.00 72.88 89 GLU A C 1
ATOM 744 O O . GLU A 1 89 ? -20.420 -8.721 14.807 1.00 72.88 89 GLU A O 1
ATOM 749 N N . ARG A 1 90 ? -20.372 -10.598 16.021 1.00 64.50 90 ARG A N 1
ATOM 750 C CA . ARG A 1 90 ? -19.915 -11.443 14.915 1.00 64.50 90 ARG A CA 1
ATOM 751 C C . ARG A 1 90 ? -21.100 -11.729 13.983 1.00 64.50 90 ARG A C 1
ATOM 753 O O . ARG A 1 90 ? -21.984 -12.488 14.360 1.00 64.50 90 ARG A O 1
ATOM 760 N N . HIS A 1 91 ? -21.130 -11.108 12.799 1.00 59.78 91 HIS A N 1
ATOM 761 C CA . HIS A 1 91 ? -22.269 -11.213 11.868 1.00 59.78 91 HIS A CA 1
ATOM 762 C C . HIS A 1 91 ? -22.236 -12.493 11.018 1.00 59.78 91 HIS A C 1
ATOM 764 O O . HIS A 1 91 ? -23.286 -13.078 10.769 1.00 59.78 91 HIS A O 1
ATOM 770 N N . HIS A 1 92 ? -21.051 -12.978 10.629 1.00 56.34 92 HIS A N 1
ATOM 771 C CA . HIS A 1 92 ? -20.879 -14.234 9.886 1.00 56.34 92 HIS A CA 1
ATOM 772 C C . HIS A 1 92 ? -19.672 -15.059 10.372 1.00 56.34 92 HIS A C 1
ATOM 774 O O . HIS A 1 92 ? -18.680 -14.512 10.850 1.00 56.34 92 HIS A O 1
ATOM 780 N N . GLU A 1 93 ? -19.699 -16.387 10.183 1.00 52.50 93 GLU A N 1
ATOM 781 C CA . GLU A 1 93 ? -18.545 -17.276 10.454 1.00 52.50 93 GLU A CA 1
ATOM 782 C C . GLU A 1 93 ? -17.277 -16.866 9.683 1.00 52.50 93 GLU A C 1
ATOM 784 O O . GLU A 1 93 ? -16.162 -17.089 10.155 1.00 52.50 93 GLU A O 1
ATOM 789 N N . GLN A 1 94 ? -17.458 -16.237 8.518 1.00 48.78 94 GLN A N 1
ATOM 790 C CA . GLN A 1 94 ? -16.393 -15.750 7.636 1.00 48.78 94 GLN A CA 1
ATOM 791 C C . GLN A 1 94 ? -15.921 -14.329 7.979 1.00 48.78 94 GLN A C 1
ATOM 793 O O . GLN A 1 94 ? -14.890 -13.891 7.460 1.00 48.78 94 GLN A O 1
ATOM 798 N N . ASP A 1 95 ? -16.641 -13.612 8.847 1.00 55.81 95 ASP A N 1
ATOM 799 C CA . ASP A 1 95 ? -16.213 -12.293 9.286 1.00 55.81 95 ASP A CA 1
ATOM 800 C C . ASP A 1 95 ? -15.031 -12.421 10.232 1.00 55.81 95 ASP A C 1
ATOM 802 O O . ASP A 1 95 ? -15.012 -13.203 11.188 1.00 55.81 95 ASP A O 1
ATOM 806 N N . VAL A 1 96 ? -14.027 -11.600 9.960 1.00 57.56 96 VAL A N 1
ATOM 807 C CA . VAL A 1 96 ? -12.898 -11.464 10.861 1.00 57.56 96 VAL A CA 1
ATOM 808 C C . VAL A 1 96 ? -13.354 -10.691 12.081 1.00 57.56 96 VAL A C 1
ATOM 810 O O . VAL A 1 96 ? -13.970 -9.631 11.960 1.00 57.56 96 VAL A O 1
ATOM 813 N N . ASP A 1 97 ? -13.041 -11.252 13.246 1.00 70.62 97 ASP A N 1
ATOM 814 C CA . ASP A 1 97 ? -13.308 -10.624 14.528 1.00 70.62 97 ASP A CA 1
ATOM 815 C C . ASP A 1 97 ? -12.780 -9.183 14.515 1.00 70.62 97 ASP A C 1
ATOM 817 O O . ASP A 1 97 ? -11.689 -8.923 13.994 1.00 70.62 97 ASP A O 1
ATOM 821 N N . PHE A 1 98 ? -13.543 -8.243 15.079 1.00 80.31 98 PHE A N 1
ATOM 822 C CA . PHE A 1 98 ? -13.060 -6.874 15.246 1.00 80.31 98 PHE A CA 1
ATOM 823 C C . PHE A 1 98 ? -11.704 -6.887 15.969 1.00 80.31 98 PHE A C 1
ATOM 825 O O . PHE A 1 98 ? -10.818 -6.105 15.630 1.00 80.31 98 PHE A O 1
ATOM 832 N N . GLU A 1 99 ? -11.501 -7.826 16.896 1.00 81.06 99 GLU A N 1
ATOM 833 C CA . GLU A 1 99 ? -10.237 -8.008 17.618 1.00 81.06 99 GLU A CA 1
ATOM 834 C C . GLU A 1 99 ? -9.033 -8.274 16.695 1.00 81.06 99 GLU A C 1
ATOM 836 O O . GLU A 1 99 ? -7.903 -7.914 17.022 1.00 81.06 99 GLU A O 1
ATOM 841 N N . ALA A 1 100 ? -9.256 -8.822 15.500 1.00 83.69 100 ALA A N 1
ATOM 842 C CA . ALA A 1 100 ? -8.216 -9.037 14.498 1.00 83.69 100 ALA A CA 1
ATOM 843 C C . ALA A 1 100 ? -8.044 -7.855 13.520 1.00 83.69 100 ALA A C 1
ATOM 845 O O . ALA A 1 100 ? -7.090 -7.847 12.733 1.00 83.69 100 ALA A O 1
ATOM 846 N N . ALA A 1 101 ? -8.912 -6.834 13.561 1.00 88.06 101 ALA A N 1
ATOM 847 C CA . ALA A 1 101 ? -8.804 -5.655 12.701 1.00 88.06 101 ALA A CA 1
ATOM 848 C C . ALA A 1 101 ? -7.486 -4.879 12.905 1.00 88.06 101 ALA A C 1
ATOM 850 O O . ALA A 1 101 ? -6.828 -4.613 11.895 1.00 88.06 101 ALA A O 1
ATOM 851 N N . PRO A 1 102 ? -7.014 -4.590 14.139 1.00 91.69 102 PRO A N 1
ATOM 852 C CA . PRO A 1 102 ? -5.716 -3.944 14.343 1.00 91.69 102 PRO A CA 1
ATOM 853 C C . PRO A 1 102 ? -4.561 -4.739 13.724 1.00 91.69 102 PRO A C 1
ATOM 855 O O . PRO A 1 102 ? -3.749 -4.184 12.986 1.00 91.69 102 PRO A O 1
ATOM 858 N N . GLY A 1 103 ? -4.523 -6.060 13.936 1.00 91.12 103 GLY A N 1
ATOM 859 C CA . GLY A 1 103 ? -3.491 -6.928 13.358 1.00 91.12 103 GLY A CA 1
ATOM 860 C C . GLY A 1 103 ? -3.466 -6.870 11.828 1.00 91.12 103 GLY A C 1
ATOM 861 O O . GLY A 1 103 ? -2.401 -6.713 11.224 1.00 91.12 103 GLY A O 1
ATOM 862 N N . LYS A 1 104 ? -4.642 -6.907 11.189 1.00 91.25 104 LYS A N 1
ATOM 863 C CA . LYS A 1 104 ? -4.767 -6.755 9.734 1.00 91.25 104 LYS A CA 1
ATOM 864 C C . LYS A 1 104 ? -4.305 -5.389 9.235 1.00 91.25 104 LYS A C 1
ATOM 866 O O . LYS A 1 104 ? -3.572 -5.329 8.251 1.00 91.25 104 LYS A O 1
ATOM 871 N N . ILE A 1 105 ? -4.714 -4.304 9.893 1.00 94.25 105 ILE A N 1
ATOM 872 C CA . ILE A 1 105 ? -4.323 -2.941 9.508 1.00 94.25 105 ILE A CA 1
ATOM 873 C C . ILE A 1 105 ? -2.802 -2.781 9.607 1.00 94.25 105 ILE A C 1
ATOM 875 O O . ILE A 1 105 ? -2.184 -2.287 8.666 1.00 94.25 105 ILE A O 1
ATOM 879 N N . THR A 1 106 ? -2.190 -3.250 10.699 1.00 95.81 106 THR A N 1
ATOM 880 C CA . THR A 1 106 ? -0.731 -3.219 10.885 1.00 95.81 106 THR A CA 1
ATOM 881 C C . THR A 1 106 ? -0.011 -4.002 9.792 1.00 95.81 106 THR A C 1
ATOM 883 O O . THR A 1 106 ? 0.968 -3.515 9.231 1.00 95.81 106 THR A O 1
ATOM 886 N N . SER A 1 107 ? -0.512 -5.190 9.438 1.00 95.38 107 SER A N 1
ATOM 887 C CA . SER A 1 107 ? 0.045 -5.982 8.336 1.00 95.38 107 SER A CA 1
ATOM 888 C C . SER A 1 107 ? -0.042 -5.239 6.999 1.00 95.38 107 SER A C 1
ATOM 890 O O . SER A 1 107 ? 0.950 -5.183 6.273 1.00 95.38 107 SER A O 1
ATOM 892 N N . VAL A 1 108 ? -1.176 -4.595 6.694 1.00 95.94 108 VAL A N 1
ATOM 893 C CA . VAL A 1 108 ? -1.307 -3.776 5.479 1.00 95.94 108 VAL A CA 1
ATOM 894 C C . VAL A 1 108 ? -0.345 -2.587 5.497 1.00 95.94 108 VAL A C 1
ATOM 896 O O . VAL A 1 108 ? 0.286 -2.314 4.478 1.00 95.94 108 VAL A O 1
ATOM 899 N N . ALA A 1 109 ? -0.192 -1.894 6.628 1.00 97.12 109 ALA A N 1
ATOM 900 C CA . ALA A 1 109 ? 0.737 -0.773 6.752 1.00 97.12 109 ALA A CA 1
ATOM 901 C C . ALA A 1 109 ? 2.193 -1.209 6.502 1.00 97.12 109 ALA A C 1
ATOM 903 O O . ALA A 1 109 ? 2.912 -0.554 5.744 1.00 97.12 109 ALA A O 1
ATOM 904 N N . ALA A 1 110 ? 2.604 -2.353 7.058 1.00 97.31 110 ALA A N 1
ATOM 905 C CA . ALA A 1 110 ? 3.926 -2.929 6.823 1.00 97.31 110 ALA A CA 1
ATOM 906 C C . ALA A 1 110 ? 4.148 -3.289 5.342 1.00 97.31 110 ALA A C 1
ATOM 908 O O . ALA A 1 110 ? 5.184 -2.956 4.764 1.00 97.31 110 ALA A O 1
ATOM 909 N N . GLU A 1 111 ? 3.158 -3.907 4.695 1.00 96.25 111 GLU A N 1
ATOM 910 C CA . GLU A 1 111 ? 3.201 -4.225 3.263 1.00 96.25 111 GLU A CA 1
ATOM 911 C C . GLU A 1 111 ? 3.234 -2.964 2.375 1.00 96.25 111 GLU A C 1
ATOM 913 O O . GLU A 1 111 ? 3.934 -2.936 1.354 1.00 96.25 111 GLU A O 1
ATOM 918 N N . CYS A 1 112 ? 2.545 -1.887 2.770 1.00 97.50 112 CYS A N 1
ATOM 919 C CA . CYS A 1 112 ? 2.625 -0.588 2.097 1.00 97.50 112 CYS A CA 1
ATOM 920 C C . CYS A 1 112 ? 4.040 -0.003 2.180 1.00 97.50 112 CYS A C 1
ATOM 922 O O . CYS A 1 112 ? 4.580 0.413 1.154 1.00 97.50 112 CYS A O 1
ATOM 924 N N . ALA A 1 113 ? 4.662 -0.027 3.364 1.00 97.38 113 ALA A N 1
ATOM 925 C CA . ALA A 1 113 ? 6.033 0.442 3.562 1.00 97.38 113 ALA A CA 1
ATOM 926 C C . ALA A 1 113 ? 7.042 -0.392 2.753 1.00 97.38 113 ALA A C 1
ATOM 928 O O . ALA A 1 113 ? 7.915 0.152 2.074 1.00 97.38 113 ALA A O 1
ATOM 929 N N . MET A 1 114 ? 6.883 -1.720 2.739 1.00 96.12 114 MET A N 1
ATOM 930 C CA . MET A 1 114 ? 7.718 -2.602 1.920 1.00 96.12 114 MET A CA 1
ATOM 931 C C . MET A 1 114 ? 7.553 -2.309 0.422 1.00 96.12 114 MET A C 1
ATOM 933 O O . MET A 1 114 ? 8.526 -2.332 -0.334 1.00 96.12 114 MET A O 1
ATOM 937 N N . THR A 1 115 ? 6.324 -2.048 -0.022 1.00 95.94 115 THR A N 1
ATOM 938 C CA . THR A 1 115 ? 6.025 -1.712 -1.419 1.00 95.94 115 THR A CA 1
ATOM 939 C C . THR A 1 115 ? 6.628 -0.371 -1.812 1.00 95.94 115 THR A C 1
ATOM 941 O O . THR A 1 115 ? 7.220 -0.271 -2.886 1.00 95.94 115 THR A O 1
ATOM 944 N N . GLU A 1 116 ? 6.548 0.631 -0.937 1.00 97.19 116 GLU A N 1
ATOM 945 C CA . GLU A 1 116 ? 7.199 1.921 -1.147 1.00 97.19 116 GLU A CA 1
ATOM 946 C C . GLU A 1 116 ? 8.713 1.750 -1.328 1.00 97.19 116 GLU A C 1
ATOM 948 O O . GLU A 1 116 ? 9.264 2.206 -2.331 1.00 97.19 116 GLU A O 1
ATOM 953 N N . ALA A 1 117 ? 9.370 1.034 -0.411 1.00 96.19 117 ALA A N 1
ATOM 954 C CA . ALA A 1 117 ? 10.806 0.777 -0.481 1.00 96.19 117 ALA A CA 1
ATOM 955 C C . ALA A 1 117 ? 11.197 0.033 -1.772 1.00 96.19 117 ALA A C 1
ATOM 957 O O . ALA A 1 117 ? 12.178 0.380 -2.429 1.00 96.19 117 ALA A O 1
ATOM 958 N N . LYS A 1 118 ? 10.401 -0.957 -2.199 1.00 93.62 118 LYS A N 1
ATOM 959 C CA . LYS A 1 118 ? 10.613 -1.656 -3.479 1.00 93.62 118 LYS A CA 1
ATOM 960 C C . LYS A 1 118 ? 10.497 -0.717 -4.678 1.00 93.62 118 LYS A C 1
ATOM 962 O O . LYS A 1 118 ? 11.305 -0.828 -5.598 1.00 93.62 118 LYS A O 1
ATOM 967 N N . CYS A 1 119 ? 9.518 0.188 -4.682 1.00 95.50 119 CYS A N 1
ATOM 968 C CA . CYS A 1 119 ? 9.365 1.172 -5.754 1.00 95.50 119 CYS A CA 1
ATOM 969 C C . CYS A 1 119 ? 10.567 2.123 -5.806 1.00 95.50 119 CYS A C 1
ATOM 971 O O . CYS A 1 119 ? 11.091 2.351 -6.889 1.00 95.50 119 CYS A O 1
ATOM 973 N N . GLN A 1 120 ? 11.071 2.583 -4.656 1.00 95.50 120 GLN A N 1
ATOM 974 C CA . GLN A 1 120 ? 12.278 3.419 -4.583 1.00 95.50 120 GLN A CA 1
ATOM 975 C C . GLN A 1 120 ? 13.509 2.717 -5.176 1.00 95.50 120 GLN A C 1
ATOM 977 O O . GLN A 1 120 ? 14.201 3.281 -6.019 1.00 95.50 120 GLN A O 1
ATOM 982 N N . VAL A 1 121 ? 13.756 1.459 -4.792 1.00 94.06 121 VAL A N 1
ATOM 983 C CA . VAL A 1 121 ? 14.875 0.669 -5.340 1.00 94.06 121 VAL A CA 1
ATOM 984 C C . VAL A 1 121 ? 14.732 0.482 -6.854 1.00 94.06 121 VAL A C 1
ATOM 986 O O . VAL A 1 121 ? 15.711 0.577 -7.595 1.00 94.06 121 VAL A O 1
ATOM 989 N N . ASN A 1 122 ? 13.512 0.229 -7.331 1.00 93.19 122 ASN A N 1
ATOM 990 C CA . ASN A 1 122 ? 13.239 0.085 -8.758 1.00 93.19 122 ASN A CA 1
ATOM 991 C C . ASN A 1 122 ? 13.425 1.405 -9.520 1.00 93.19 122 ASN A C 1
ATOM 993 O O . ASN A 1 122 ? 13.963 1.380 -10.623 1.00 93.19 122 ASN A O 1
ATOM 997 N N . GLU A 1 123 ? 13.018 2.539 -8.946 1.00 95.00 123 GLU A N 1
ATOM 998 C CA . GLU A 1 123 ? 13.234 3.882 -9.501 1.00 95.00 123 GLU A CA 1
ATOM 999 C C . GLU A 1 123 ? 14.730 4.156 -9.689 1.00 95.00 123 GLU A C 1
ATOM 1001 O O . GLU A 1 123 ? 15.144 4.483 -10.800 1.00 95.00 123 GLU A O 1
ATOM 1006 N N . SER A 1 124 ? 15.558 3.890 -8.672 1.00 95.06 124 SER A N 1
ATOM 1007 C CA . SER A 1 124 ? 17.017 4.038 -8.782 1.00 95.06 124 SER A CA 1
ATOM 1008 C C . SER A 1 124 ? 17.627 3.136 -9.860 1.00 95.06 124 SER A C 1
ATOM 1010 O O . SER A 1 124 ? 18.525 3.550 -10.593 1.00 95.06 124 SER A O 1
ATOM 1012 N N . LEU A 1 125 ? 17.132 1.903 -10.002 1.00 93.56 125 LEU A N 1
ATOM 1013 C CA . LEU A 1 125 ? 17.586 1.002 -11.061 1.00 93.56 125 LEU A CA 1
ATOM 1014 C C . LEU A 1 125 ? 17.167 1.497 -12.455 1.00 93.56 125 LEU A C 1
ATOM 1016 O O . LEU A 1 125 ? 17.940 1.387 -13.403 1.00 93.56 125 LEU A O 1
ATOM 1020 N N . LEU A 1 126 ? 15.971 2.071 -12.595 1.00 95.81 126 LEU A N 1
ATOM 1021 C CA . LEU A 1 126 ? 15.515 2.684 -13.845 1.00 95.81 126 LEU A CA 1
ATOM 1022 C C . LEU A 1 126 ? 16.305 3.953 -14.189 1.00 95.81 126 LEU A C 1
ATOM 1024 O O . LEU A 1 126 ? 16.531 4.216 -15.368 1.00 95.81 126 LEU A O 1
ATOM 1028 N N . ASP A 1 127 ? 16.732 4.733 -13.195 1.00 96.75 127 ASP A N 1
ATOM 1029 C CA . ASP A 1 127 ? 17.645 5.864 -13.393 1.00 96.75 127 ASP A CA 1
ATOM 1030 C C . ASP A 1 127 ? 19.002 5.392 -13.917 1.00 96.75 127 ASP A C 1
ATOM 1032 O O . ASP A 1 127 ? 19.506 5.929 -14.902 1.00 96.75 127 ASP A O 1
ATOM 1036 N N . TRP A 1 128 ? 19.547 4.325 -13.334 1.00 95.75 128 TRP A N 1
ATOM 1037 C CA . TRP A 1 128 ? 20.781 3.718 -13.822 1.00 95.75 128 TRP A CA 1
ATOM 1038 C C . TRP A 1 128 ? 20.642 3.158 -15.248 1.00 95.75 128 TRP A C 1
ATOM 1040 O O . TRP A 1 128 ? 21.506 3.398 -16.090 1.00 95.75 128 TRP A O 1
ATOM 1050 N N . LEU A 1 129 ? 19.535 2.469 -15.559 1.00 95.19 129 LEU A N 1
ATOM 1051 C CA . LEU A 1 129 ? 19.252 1.981 -16.916 1.00 95.19 129 LEU A CA 1
ATOM 1052 C C . LEU A 1 129 ? 19.102 3.125 -17.926 1.00 95.19 129 LEU A C 1
ATOM 1054 O O . LEU A 1 129 ? 19.519 2.970 -19.073 1.00 95.19 129 LEU A O 1
ATOM 1058 N N . GLN A 1 130 ? 18.528 4.260 -17.515 1.00 96.00 130 GLN A N 1
ATOM 1059 C CA . GLN A 1 130 ? 18.456 5.456 -18.351 1.00 96.00 130 GLN A CA 1
ATOM 1060 C C . GLN A 1 130 ? 19.860 5.990 -18.652 1.00 96.00 130 GLN A C 1
ATOM 1062 O O . GLN A 1 130 ? 20.188 6.173 -19.818 1.00 96.00 130 GLN A O 1
ATOM 1067 N N . GLY A 1 131 ? 20.708 6.142 -17.629 1.00 94.94 131 GLY A N 1
ATOM 1068 C CA . GLY A 1 131 ? 22.093 6.578 -17.816 1.00 94.94 131 GLY A CA 1
ATOM 1069 C C . GLY A 1 131 ? 22.877 5.653 -18.750 1.00 94.94 131 GLY A C 1
ATOM 1070 O O . GLY A 1 131 ? 23.565 6.123 -19.651 1.00 94.94 131 GLY A O 1
ATOM 1071 N N . LEU A 1 132 ? 22.699 4.332 -18.620 1.00 92.75 132 LEU A N 1
ATOM 1072 C CA . LEU A 1 132 ? 23.285 3.378 -19.563 1.00 92.75 132 LEU A CA 1
ATOM 1073 C C . LEU A 1 132 ? 22.765 3.556 -20.990 1.00 92.75 132 LEU A C 1
ATOM 1075 O O . LEU A 1 132 ? 23.553 3.453 -21.924 1.00 92.75 132 LEU A O 1
ATOM 1079 N N . ASN A 1 133 ? 21.465 3.794 -21.177 1.00 93.19 133 ASN A N 1
ATOM 1080 C CA . ASN A 1 133 ? 20.881 4.031 -22.500 1.00 93.19 133 ASN A CA 1
ATOM 1081 C C . ASN A 1 133 ? 21.474 5.286 -23.157 1.00 93.19 133 ASN A C 1
ATOM 1083 O O . ASN A 1 133 ? 21.702 5.308 -24.366 1.00 93.19 133 ASN A O 1
ATOM 1087 N N . ASP A 1 134 ? 21.756 6.307 -22.352 1.00 91.44 134 ASP A N 1
ATOM 1088 C CA . ASP A 1 134 ? 22.342 7.558 -22.815 1.00 91.44 134 ASP A CA 1
ATOM 1089 C C . ASP A 1 134 ? 23.816 7.367 -23.213 1.00 91.44 134 ASP A C 1
ATOM 1091 O O . ASP A 1 134 ? 24.167 7.691 -24.349 1.00 91.44 134 ASP A O 1
ATOM 1095 N N . SER A 1 135 ? 24.634 6.721 -22.370 1.00 90.06 135 SER A N 1
ATOM 1096 C CA . SER A 1 135 ? 26.049 6.423 -22.671 1.00 90.06 135 SER A CA 1
ATOM 1097 C C . SER A 1 135 ? 26.231 5.472 -23.856 1.00 90.06 135 SER A C 1
ATOM 1099 O O . SER A 1 135 ? 27.120 5.652 -24.684 1.00 90.06 135 SER A O 1
ATOM 1101 N N . LEU A 1 136 ? 25.375 4.454 -23.966 1.00 87.06 136 LEU A N 1
ATOM 1102 C CA . LEU A 1 136 ? 25.344 3.552 -25.117 1.00 87.06 136 LEU A CA 1
ATOM 1103 C C . LEU A 1 136 ? 24.995 4.326 -26.404 1.00 87.06 136 LEU A C 1
ATOM 1105 O O . LEU A 1 136 ? 25.555 4.052 -27.463 1.00 87.06 136 LEU A O 1
ATOM 1109 N N . GLY A 1 137 ? 24.121 5.331 -26.298 1.00 79.25 137 GLY A N 1
ATOM 1110 C CA . GLY A 1 137 ? 23.847 6.329 -27.332 1.00 79.25 137 GLY A CA 1
ATOM 1111 C C . GLY A 1 137 ? 25.099 7.005 -27.890 1.00 79.25 137 GLY A C 1
ATOM 1112 O O . GLY A 1 137 ? 25.275 7.054 -29.099 1.00 79.25 137 GLY A O 1
ATOM 1113 N N . GLU A 1 138 ? 25.960 7.507 -27.010 1.00 79.56 138 GLU A N 1
ATOM 1114 C CA . GLU A 1 138 ? 27.139 8.307 -27.373 1.00 79.56 138 GLU A CA 1
ATOM 1115 C C . GLU A 1 138 ? 28.254 7.490 -28.040 1.00 79.56 138 GLU A C 1
ATOM 1117 O O . GLU A 1 138 ? 28.997 8.014 -28.866 1.00 79.56 138 GLU A O 1
ATOM 1122 N N . LEU A 1 139 ? 28.360 6.201 -27.706 1.00 72.88 139 LEU A N 1
ATOM 1123 C CA . LEU A 1 139 ? 29.381 5.300 -28.251 1.00 72.88 139 LEU A CA 1
ATOM 1124 C C . LEU A 1 139 ? 29.080 4.819 -29.679 1.00 72.88 139 LEU A C 1
ATOM 1126 O O . LEU A 1 139 ? 29.972 4.285 -30.334 1.00 72.88 139 LEU A O 1
ATOM 1130 N N . ASN A 1 140 ? 27.845 4.989 -30.160 1.00 66.88 140 ASN A N 1
ATOM 1131 C CA . ASN A 1 140 ? 27.412 4.526 -31.474 1.00 66.88 140 ASN A CA 1
ATOM 1132 C C . ASN A 1 140 ? 27.032 5.709 -32.369 1.00 66.88 140 ASN A C 1
ATOM 1134 O O . ASN A 1 140 ? 25.908 6.200 -32.337 1.00 66.88 140 ASN A O 1
ATOM 1138 N N . THR A 1 141 ? 27.972 6.133 -33.216 1.00 63.81 141 THR A N 1
ATOM 1139 C CA . THR A 1 141 ? 27.769 7.184 -34.230 1.00 63.81 141 THR A CA 1
ATOM 1140 C C . THR A 1 141 ? 27.159 6.664 -35.541 1.00 63.81 141 THR A C 1
ATOM 1142 O O . THR A 1 141 ? 26.785 7.457 -36.406 1.00 63.81 141 THR A O 1
ATOM 1145 N N . ASP A 1 142 ? 27.006 5.342 -35.684 1.00 62.19 142 ASP A N 1
ATOM 1146 C CA . ASP A 1 142 ? 26.522 4.669 -36.896 1.00 62.19 142 ASP A CA 1
ATOM 1147 C C . ASP A 1 142 ? 24.981 4.541 -36.942 1.00 62.19 142 ASP A C 1
ATOM 1149 O O . ASP A 1 142 ? 24.392 3.465 -36.851 1.00 62.19 142 ASP A O 1
ATOM 1153 N N . GLY A 1 143 ? 24.302 5.667 -37.168 1.00 63.94 143 GLY A N 1
ATOM 1154 C CA . GLY A 1 143 ? 23.058 5.687 -37.947 1.00 63.94 143 GLY A CA 1
ATOM 1155 C C . GLY A 1 143 ? 21.705 5.385 -37.269 1.00 63.94 143 GLY A C 1
ATOM 1156 O O . GLY A 1 143 ? 21.564 4.993 -36.112 1.00 63.94 143 GLY A O 1
ATOM 1157 N N . SER A 1 144 ? 20.653 5.593 -38.078 1.00 70.62 144 SER A N 1
ATOM 1158 C CA . SER A 1 144 ? 19.228 5.647 -37.690 1.00 70.62 144 SER A CA 1
ATOM 1159 C C . SER A 1 144 ? 18.632 4.470 -36.885 1.00 70.62 144 SER A C 1
ATOM 1161 O O . SER A 1 144 ? 17.683 4.721 -36.130 1.00 70.62 144 SER A O 1
ATOM 1163 N N . PRO A 1 145 ? 19.102 3.203 -36.991 1.00 79.56 145 PRO A N 1
ATOM 1164 C CA . PRO A 1 145 ? 18.538 2.100 -36.209 1.00 79.56 145 PRO A CA 1
ATOM 1165 C C . PRO A 1 145 ? 18.826 2.220 -34.710 1.00 79.56 145 PRO A C 1
ATOM 1167 O O . PRO A 1 145 ? 17.962 1.876 -33.899 1.00 79.56 145 PRO A O 1
ATOM 1170 N N . TRP A 1 146 ? 20.007 2.730 -34.345 1.00 83.94 146 TRP A N 1
ATOM 1171 C CA . TRP A 1 146 ? 20.394 2.923 -32.950 1.00 83.94 146 TRP A CA 1
ATOM 1172 C C . TRP A 1 146 ? 19.585 4.040 -32.299 1.00 83.94 146 TRP A C 1
ATOM 1174 O O . TRP A 1 146 ? 19.019 3.834 -31.231 1.00 83.94 146 TRP A O 1
ATOM 1184 N N . GLU A 1 147 ? 19.402 5.165 -32.992 1.00 83.50 147 GLU A N 1
ATOM 1185 C CA . GLU A 1 147 ? 18.552 6.271 -32.527 1.00 83.50 147 GLU A CA 1
ATOM 1186 C C . GLU A 1 147 ? 17.101 5.834 -32.292 1.00 83.50 147 GLU A C 1
ATOM 1188 O O . GLU A 1 147 ? 16.489 6.142 -31.264 1.00 83.50 147 GLU A O 1
ATOM 1193 N N . ARG A 1 148 ? 16.550 5.025 -33.206 1.00 84.88 148 ARG A N 1
ATOM 1194 C CA . ARG A 1 148 ? 15.207 4.454 -33.037 1.00 84.88 148 ARG A CA 1
ATOM 1195 C C . ARG A 1 148 ? 15.137 3.517 -31.829 1.00 84.88 148 ARG A C 1
ATOM 1197 O O . ARG A 1 148 ? 14.153 3.556 -31.087 1.00 84.88 148 ARG A O 1
ATOM 1204 N N . ALA A 1 149 ? 16.154 2.680 -31.624 1.00 88.50 149 ALA A N 1
ATOM 1205 C CA . ALA A 1 149 ? 16.221 1.774 -30.480 1.00 88.50 149 ALA A CA 1
ATOM 1206 C C . ALA A 1 149 ? 16.378 2.541 -29.159 1.00 88.50 149 ALA A C 1
ATOM 1208 O O . ALA A 1 149 ? 15.592 2.308 -28.243 1.00 88.50 149 ALA A O 1
ATOM 1209 N N . LYS A 1 150 ? 17.298 3.509 -29.090 1.00 89.38 150 LYS A N 1
ATOM 1210 C CA . LYS A 1 150 ? 17.526 4.399 -27.943 1.00 89.38 150 LYS A CA 1
ATOM 1211 C C . LYS A 1 150 ? 16.245 5.114 -27.532 1.00 89.38 150 LYS A C 1
ATOM 1213 O O . LYS A 1 150 ? 15.886 5.092 -26.355 1.00 89.38 150 LYS A O 1
ATOM 1218 N N . SER A 1 151 ? 15.524 5.690 -28.498 1.00 90.12 151 SER A N 1
ATOM 1219 C CA . SER A 1 151 ? 14.228 6.333 -28.262 1.00 90.12 151 SER A CA 1
ATOM 1220 C C . SER A 1 151 ? 13.187 5.336 -27.743 1.00 90.12 151 SER A C 1
ATOM 1222 O O . SER A 1 151 ? 12.536 5.585 -26.727 1.00 90.12 151 SER A O 1
ATOM 1224 N N . SER A 1 152 ? 13.065 4.161 -28.374 1.00 91.69 152 SER A N 1
ATOM 1225 C CA . SER A 1 152 ? 12.110 3.135 -27.938 1.00 91.69 152 SER A CA 1
ATOM 1226 C C . SER A 1 152 ? 12.406 2.590 -26.538 1.00 91.69 152 SER A C 1
ATOM 1228 O O . SER A 1 152 ? 11.467 2.308 -25.790 1.00 91.69 152 SER A O 1
ATOM 1230 N N . ILE A 1 153 ? 13.679 2.407 -26.187 1.00 93.19 153 ILE A N 1
ATOM 1231 C CA . ILE A 1 153 ? 14.110 1.957 -24.862 1.00 93.19 153 ILE A CA 1
ATOM 1232 C C . ILE A 1 153 ? 13.865 3.065 -23.836 1.00 93.19 153 ILE A C 1
ATOM 1234 O O . ILE A 1 153 ? 13.250 2.796 -22.806 1.00 93.19 153 ILE A O 1
ATOM 1238 N N . GLY A 1 154 ? 14.227 4.311 -24.151 1.00 94.50 154 GLY A N 1
ATOM 1239 C CA . GLY A 1 154 ? 13.968 5.475 -23.302 1.00 94.50 154 GLY A CA 1
ATOM 1240 C C . GLY A 1 154 ? 12.481 5.659 -22.986 1.00 94.50 154 GLY A C 1
ATOM 1241 O O . GLY A 1 154 ? 12.114 5.837 -21.826 1.00 94.50 154 GLY A O 1
ATOM 1242 N N . MET A 1 155 ? 11.595 5.509 -23.978 1.00 94.50 155 MET A N 1
ATOM 1243 C CA . MET A 1 155 ? 10.143 5.555 -23.753 1.00 94.50 155 MET A CA 1
ATOM 1244 C C . MET A 1 155 ? 9.665 4.465 -22.790 1.00 94.50 155 MET A C 1
ATOM 1246 O O . MET A 1 155 ? 8.846 4.728 -21.911 1.00 94.50 155 MET A O 1
ATOM 1250 N N . LYS A 1 156 ? 10.180 3.239 -22.920 1.00 93.69 156 LYS A N 1
ATOM 1251 C CA . LYS A 1 156 ? 9.814 2.140 -22.018 1.00 93.69 156 LYS A CA 1
ATOM 1252 C C . LYS A 1 156 ? 10.351 2.348 -20.600 1.00 93.69 156 LYS A C 1
ATOM 1254 O O . LYS A 1 156 ? 9.637 2.047 -19.643 1.00 93.69 156 LYS A O 1
ATOM 1259 N N . ILE A 1 157 ? 11.569 2.873 -20.449 1.00 96.19 157 ILE A N 1
ATOM 1260 C CA . ILE A 1 157 ? 12.131 3.247 -19.142 1.00 96.19 157 ILE A CA 1
ATOM 1261 C C . ILE A 1 157 ? 11.271 4.341 -18.501 1.00 96.19 157 ILE A C 1
ATOM 1263 O O . ILE A 1 157 ? 10.864 4.197 -17.351 1.00 96.19 157 ILE A O 1
ATOM 1267 N N . SER A 1 158 ? 10.931 5.392 -19.254 1.00 96.69 1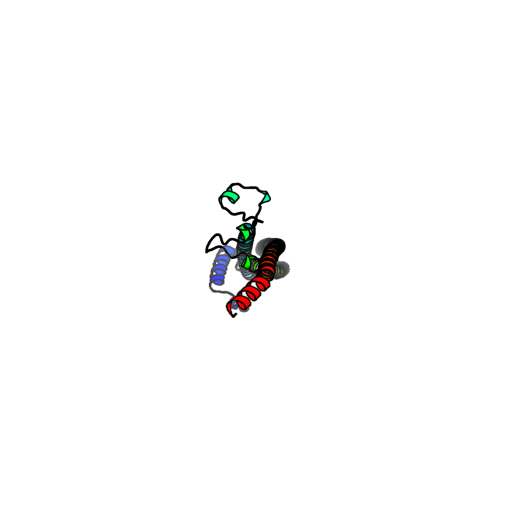58 SER A N 1
ATOM 1268 C CA . SER A 1 158 ? 10.072 6.488 -18.793 1.00 96.69 158 SER A CA 1
ATOM 1269 C C . SER A 1 158 ? 8.698 5.988 -18.342 1.00 96.69 158 SER A C 1
ATOM 1271 O O . SER A 1 158 ? 8.292 6.267 -17.215 1.00 96.69 158 SER A O 1
ATOM 1273 N N . ALA A 1 159 ? 8.036 5.157 -19.155 1.00 95.06 159 ALA A N 1
ATOM 1274 C CA . ALA A 1 159 ? 6.779 4.525 -18.771 1.00 95.06 159 ALA A CA 1
ATOM 1275 C C . ALA A 1 159 ? 6.943 3.742 -17.459 1.00 95.06 159 ALA A C 1
ATOM 1277 O O . ALA A 1 159 ? 6.192 3.956 -16.511 1.00 95.06 159 ALA A O 1
ATOM 1278 N N . SER A 1 160 ? 7.971 2.897 -17.361 1.00 95.31 160 SER A N 1
ATOM 1279 C CA . SER A 1 160 ? 8.242 2.091 -16.163 1.00 95.31 160 SER A CA 1
ATOM 1280 C C . SER A 1 160 ? 8.445 2.958 -14.912 1.00 95.31 160 SER A C 1
ATOM 1282 O O . SER A 1 160 ? 7.920 2.624 -13.848 1.00 95.31 160 SER A O 1
ATOM 1284 N N . LYS A 1 161 ? 9.126 4.108 -15.033 1.00 96.12 161 LYS A N 1
ATOM 1285 C CA . LYS A 1 161 ? 9.263 5.089 -13.943 1.00 96.12 161 LYS A CA 1
ATOM 1286 C C . LYS A 1 161 ? 7.909 5.652 -13.525 1.00 96.12 161 LYS A C 1
ATOM 1288 O O . LYS A 1 161 ? 7.611 5.668 -12.335 1.00 96.12 161 LYS A O 1
ATOM 1293 N N . THR A 1 162 ? 7.061 6.047 -14.476 1.00 96.00 162 THR A N 1
ATOM 1294 C CA . THR A 1 162 ? 5.701 6.528 -14.184 1.00 96.00 162 THR A CA 1
ATOM 1295 C C . THR A 1 162 ? 4.871 5.473 -13.452 1.00 96.00 162 THR A C 1
ATOM 1297 O O . THR A 1 162 ? 4.220 5.781 -12.456 1.00 96.00 162 THR A O 1
ATOM 1300 N N . TRP A 1 163 ? 4.917 4.215 -13.896 1.00 94.94 163 TRP A N 1
ATOM 1301 C CA . TRP A 1 163 ? 4.209 3.118 -13.232 1.00 94.94 163 TRP A CA 1
ATOM 1302 C C . TRP A 1 163 ? 4.730 2.865 -11.811 1.00 94.94 163 TRP A C 1
ATOM 1304 O O . TRP A 1 163 ? 3.927 2.712 -10.889 1.00 94.94 163 TRP A O 1
ATOM 1314 N N . SER A 1 164 ? 6.052 2.879 -11.609 1.00 95.69 164 SER A N 1
ATOM 1315 C CA . SER A 1 164 ? 6.660 2.747 -10.278 1.00 95.69 164 SER A CA 1
ATOM 1316 C C . SER A 1 164 ? 6.250 3.894 -9.349 1.00 95.69 164 SER A C 1
ATOM 1318 O O . SER A 1 164 ? 5.761 3.640 -8.249 1.00 95.69 164 SER A O 1
ATOM 1320 N N . ALA A 1 165 ? 6.326 5.141 -9.823 1.00 96.00 165 ALA A N 1
ATOM 1321 C CA . ALA A 1 165 ? 5.936 6.322 -9.055 1.00 96.00 165 ALA A CA 1
ATOM 1322 C C . ALA A 1 165 ? 4.441 6.309 -8.683 1.00 96.00 165 ALA A C 1
ATOM 1324 O O . ALA A 1 165 ? 4.063 6.658 -7.560 1.00 96.00 165 ALA A O 1
ATOM 1325 N N . ASN A 1 166 ? 3.576 5.848 -9.592 1.00 95.62 166 ASN A N 1
ATOM 1326 C CA . ASN A 1 166 ? 2.151 5.666 -9.316 1.00 95.62 166 ASN A CA 1
ATOM 1327 C C . ASN A 1 166 ? 1.917 4.595 -8.242 1.00 95.62 166 ASN A C 1
ATOM 1329 O O . ASN A 1 166 ? 1.126 4.806 -7.321 1.00 95.62 166 ASN A O 1
ATOM 1333 N N . ASN A 1 167 ? 2.613 3.458 -8.326 1.00 95.62 167 ASN A N 1
ATOM 1334 C CA . ASN A 1 167 ? 2.526 2.398 -7.321 1.00 95.62 167 ASN A CA 1
ATOM 1335 C C . ASN A 1 167 ? 3.021 2.875 -5.949 1.00 95.62 167 ASN A C 1
ATOM 1337 O O . ASN A 1 167 ? 2.351 2.632 -4.945 1.00 95.62 167 ASN A O 1
ATOM 1341 N N . ARG A 1 168 ? 4.122 3.630 -5.915 1.00 96.94 168 ARG A N 1
ATOM 1342 C CA . ARG A 1 168 ? 4.660 4.272 -4.710 1.00 96.94 168 ARG A CA 1
ATOM 1343 C C . ARG A 1 168 ? 3.667 5.252 -4.088 1.00 96.94 168 ARG A C 1
ATOM 1345 O O . ARG A 1 168 ? 3.399 5.218 -2.892 1.00 96.94 168 ARG A O 1
ATOM 1352 N N . THR A 1 169 ? 3.060 6.106 -4.906 1.00 97.50 169 THR A N 1
ATOM 1353 C CA . THR A 1 169 ? 2.053 7.071 -4.439 1.00 97.50 169 THR A CA 1
ATOM 1354 C C . THR A 1 169 ? 0.841 6.355 -3.842 1.00 97.50 169 THR A C 1
ATOM 1356 O O . THR A 1 169 ? 0.338 6.744 -2.787 1.00 97.50 169 THR A O 1
ATOM 1359 N N . ARG A 1 170 ? 0.391 5.266 -4.478 1.00 97.06 170 ARG A N 1
ATOM 1360 C CA . ARG A 1 170 ? -0.705 4.432 -3.971 1.00 97.06 170 ARG A CA 1
ATOM 1361 C C . ARG A 1 170 ? -0.354 3.748 -2.651 1.00 97.06 170 ARG A C 1
ATOM 1363 O O . ARG A 1 170 ? -1.209 3.727 -1.770 1.00 97.06 170 ARG A O 1
ATOM 1370 N N . SER A 1 171 ? 0.863 3.222 -2.490 1.00 97.69 171 SER A N 1
ATOM 1371 C CA . SER A 1 171 ? 1.278 2.599 -1.225 1.00 97.69 171 SER A CA 1
ATOM 1372 C C . SER A 1 171 ? 1.322 3.616 -0.086 1.00 97.69 171 SER A C 1
ATOM 1374 O O . SER A 1 171 ? 0.781 3.344 0.980 1.00 97.69 171 SER A O 1
ATOM 1376 N N . ILE A 1 172 ? 1.860 4.817 -0.326 1.00 97.88 172 ILE A N 1
ATOM 1377 C CA . ILE A 1 172 ? 1.871 5.913 0.659 1.00 97.88 172 ILE A CA 1
ATOM 1378 C C . ILE A 1 172 ? 0.441 6.313 1.042 1.00 97.88 172 ILE A C 1
ATOM 1380 O O . ILE A 1 172 ? 0.128 6.501 2.218 1.00 97.88 172 ILE A O 1
ATOM 1384 N N . TYR A 1 173 ? -0.452 6.430 0.057 1.00 97.38 173 TYR A N 1
ATOM 1385 C CA . TYR A 1 173 ? -1.860 6.725 0.312 1.00 97.38 173 TYR A CA 1
ATOM 1386 C C . TYR A 1 173 ? -2.527 5.645 1.177 1.00 97.38 173 TYR A C 1
ATOM 1388 O O . TYR A 1 173 ? -3.215 5.972 2.146 1.00 97.38 173 TYR A O 1
ATOM 1396 N N . PHE A 1 174 ? -2.315 4.364 0.862 1.00 97.50 174 PHE A N 1
ATOM 1397 C CA . PHE A 1 174 ? -2.866 3.266 1.654 1.00 97.50 174 PHE A CA 1
ATOM 1398 C C . PHE A 1 174 ? -2.264 3.188 3.058 1.00 97.50 174 PHE A C 1
ATOM 1400 O O . PHE A 1 174 ? -3.014 2.915 3.989 1.00 97.50 174 PHE A O 1
ATOM 1407 N N . ALA A 1 175 ? -0.981 3.507 3.242 1.00 97.56 175 ALA A N 1
ATOM 1408 C CA . ALA A 1 175 ? -0.360 3.597 4.563 1.00 97.56 175 ALA A CA 1
ATOM 1409 C C . ALA A 1 175 ? -1.035 4.668 5.436 1.00 97.56 175 ALA A C 1
ATOM 1411 O O . ALA A 1 175 ? -1.500 4.363 6.530 1.00 97.56 175 ALA A O 1
ATOM 1412 N N . LYS A 1 176 ? -1.217 5.888 4.912 1.00 97.31 176 LYS A N 1
ATOM 1413 C CA . LYS A 1 176 ? -1.938 6.966 5.622 1.00 97.31 176 LYS A CA 1
ATOM 1414 C C . LYS A 1 176 ? -3.368 6.567 5.984 1.00 97.31 176 LYS A C 1
ATOM 1416 O O . LYS A 1 176 ? -3.884 6.899 7.048 1.00 97.31 176 LYS A O 1
ATOM 1421 N N . ARG A 1 177 ? -4.029 5.848 5.079 1.00 95.19 177 ARG A N 1
ATOM 1422 C CA . ARG A 1 177 ? -5.381 5.334 5.300 1.00 95.19 177 ARG A CA 1
ATOM 1423 C C . ARG A 1 177 ? -5.406 4.247 6.380 1.00 95.19 177 ARG A C 1
ATOM 1425 O O . ARG A 1 177 ? -6.308 4.252 7.211 1.00 95.19 177 ARG A O 1
ATOM 1432 N N . ALA A 1 178 ? -4.412 3.361 6.396 1.00 96.62 178 ALA A N 1
ATOM 1433 C CA . ALA A 1 178 ? -4.228 2.355 7.435 1.00 96.62 178 ALA A CA 1
ATOM 1434 C C . ALA A 1 178 ? -3.993 3.005 8.809 1.00 96.62 178 ALA A C 1
ATOM 1436 O O . ALA A 1 178 ? -4.622 2.601 9.779 1.00 96.62 178 ALA A O 1
ATOM 1437 N N . GLU A 1 179 ? -3.173 4.056 8.892 1.00 95.69 179 GLU A N 1
ATOM 1438 C CA . GLU A 1 179 ? -2.954 4.819 10.130 1.00 95.69 179 GLU A CA 1
ATOM 1439 C C . GLU A 1 179 ? -4.255 5.420 10.673 1.00 95.69 179 GLU A C 1
ATOM 1441 O O . GLU A 1 179 ? -4.588 5.221 11.841 1.00 95.69 179 GLU A O 1
ATOM 1446 N N . ALA A 1 180 ? -5.032 6.101 9.825 1.00 94.00 180 ALA A N 1
ATOM 1447 C CA . ALA A 1 180 ? -6.320 6.666 10.226 1.00 94.00 180 ALA A CA 1
ATOM 1448 C C . ALA A 1 180 ? -7.286 5.581 10.730 1.00 94.00 180 ALA A C 1
ATOM 1450 O O . ALA A 1 180 ? -7.964 5.758 11.744 1.00 94.00 180 ALA A O 1
ATOM 1451 N N . GLN A 1 181 ? -7.312 4.435 10.050 1.00 92.69 181 GLN A N 1
ATOM 1452 C CA . GLN A 1 181 ? -8.160 3.313 10.426 1.00 92.69 181 GLN A CA 1
ATOM 1453 C C . GLN A 1 181 ? -7.696 2.640 11.729 1.00 92.69 181 GLN A C 1
ATOM 1455 O O . GLN A 1 181 ? -8.534 2.241 12.535 1.00 92.69 181 GLN A O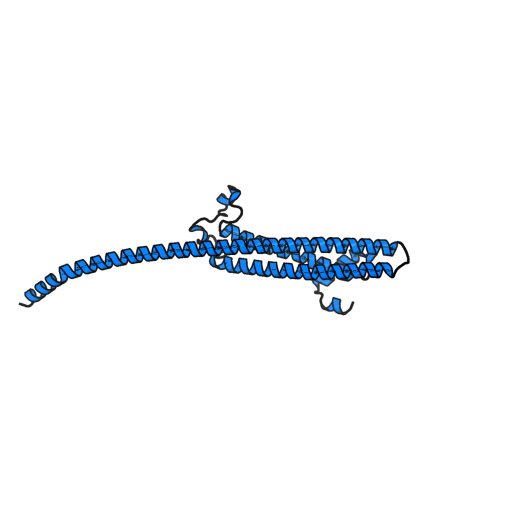 1
ATOM 1460 N N . MET A 1 182 ? -6.386 2.564 11.981 1.00 94.88 182 MET A N 1
ATOM 1461 C CA . MET A 1 182 ? -5.834 2.088 13.252 1.00 94.88 182 MET A CA 1
ATOM 1462 C C . MET A 1 182 ? -6.300 2.970 14.411 1.00 94.88 182 MET A C 1
ATOM 1464 O O . MET A 1 182 ? -6.784 2.461 15.420 1.00 94.88 182 MET A O 1
ATOM 1468 N N . GLN A 1 183 ? -6.219 4.293 14.251 1.00 92.56 183 GLN A N 1
ATOM 1469 C CA . GLN A 1 183 ? -6.692 5.235 15.267 1.00 92.56 183 GLN A CA 1
ATOM 1470 C C . GLN A 1 183 ? -8.196 5.085 15.525 1.00 92.56 183 GLN A C 1
ATOM 1472 O O . GLN A 1 183 ? -8.629 5.082 16.676 1.00 92.56 183 GLN A O 1
ATOM 1477 N N . ALA A 1 184 ? -8.999 4.890 14.474 1.00 89.75 184 ALA A N 1
ATOM 1478 C CA . ALA A 1 184 ? -10.425 4.614 14.622 1.00 89.75 184 ALA A CA 1
ATOM 1479 C C . ALA A 1 184 ? -10.684 3.320 15.416 1.00 89.75 184 ALA A C 1
ATOM 1481 O O . ALA A 1 184 ? -11.501 3.327 16.336 1.00 89.75 184 ALA A O 1
ATOM 1482 N N . CYS A 1 185 ? -9.961 2.233 15.118 1.00 89.81 185 CYS A N 1
ATOM 1483 C CA . CYS A 1 185 ? -10.060 0.981 15.871 1.00 89.81 185 CYS A CA 1
ATOM 1484 C C . CYS A 1 185 ? -9.717 1.170 17.354 1.00 89.81 185 CYS A C 1
ATOM 1486 O O . CYS A 1 185 ? -10.487 0.739 18.209 1.00 89.81 185 CYS A O 1
ATOM 1488 N N . LEU A 1 186 ? -8.609 1.850 17.666 1.00 90.94 186 LEU A N 1
ATOM 1489 C CA . LEU A 1 186 ? -8.193 2.109 19.048 1.00 90.94 186 LEU A CA 1
ATOM 1490 C C . LEU A 1 186 ? -9.226 2.948 19.813 1.00 90.94 186 LEU A C 1
ATOM 1492 O O . LEU A 1 186 ? -9.553 2.631 20.955 1.00 90.94 186 LEU A O 1
ATOM 1496 N N . ASN A 1 187 ? -9.797 3.970 19.171 1.00 90.44 187 ASN A N 1
ATOM 1497 C CA . ASN A 1 187 ? -10.849 4.791 19.771 1.00 90.44 187 ASN A CA 1
ATOM 1498 C C . ASN A 1 187 ? -12.116 3.980 20.066 1.00 90.44 187 ASN A C 1
ATOM 1500 O O . ASN A 1 187 ? -12.692 4.115 21.144 1.00 90.44 187 ASN A O 1
ATOM 1504 N N . LEU A 1 188 ? -12.536 3.115 19.139 1.00 87.44 188 LEU A N 1
ATOM 1505 C CA . LEU A 1 188 ? -13.678 2.223 19.347 1.00 87.44 188 LEU A CA 1
ATOM 1506 C C . LEU A 1 188 ? -13.424 1.259 20.516 1.00 87.44 188 LEU A C 1
ATOM 1508 O O . LEU A 1 188 ? -14.303 1.075 21.357 1.00 87.44 188 LEU A O 1
ATOM 1512 N N . MET A 1 189 ? -12.218 0.690 20.621 1.00 87.75 189 MET A N 1
ATOM 1513 C CA . MET A 1 189 ? -11.841 -0.178 21.746 1.00 87.75 189 MET A CA 1
ATOM 1514 C C . MET A 1 189 ? -11.901 0.574 23.078 1.00 87.75 189 MET A C 1
ATOM 1516 O O . MET A 1 189 ? -12.553 0.113 24.010 1.00 87.75 189 MET A O 1
ATOM 1520 N N . ALA A 1 190 ? -11.326 1.777 23.143 1.00 88.44 190 ALA A N 1
ATOM 1521 C CA . ALA A 1 190 ? -11.364 2.608 24.344 1.00 88.44 190 ALA A CA 1
ATOM 1522 C C . ALA A 1 190 ? -12.801 2.990 24.758 1.00 88.44 190 ALA A C 1
ATOM 1524 O O . ALA A 1 190 ? -13.129 2.999 25.949 1.00 88.44 190 ALA A O 1
ATOM 1525 N N . GLN A 1 191 ? -13.680 3.269 23.787 1.00 87.38 191 GLN A N 1
ATOM 1526 C CA . GLN A 1 191 ? -15.104 3.521 24.035 1.00 87.38 191 GLN A CA 1
ATOM 1527 C C . GLN A 1 191 ? -15.803 2.285 24.614 1.00 87.38 191 GLN A C 1
ATOM 1529 O O . GLN A 1 191 ? -16.545 2.403 25.591 1.00 87.38 191 GLN A O 1
ATOM 1534 N N . ARG A 1 192 ? -15.534 1.095 24.060 1.00 87.19 192 ARG A N 1
ATOM 1535 C CA . ARG A 1 192 ? -16.079 -0.175 24.560 1.00 87.19 192 ARG A CA 1
ATOM 1536 C C . ARG A 1 192 ? -15.617 -0.460 25.984 1.00 87.19 192 ARG A C 1
ATOM 1538 O O . ARG A 1 192 ? -16.448 -0.779 26.831 1.00 87.19 192 ARG A O 1
ATOM 1545 N N . ASP A 1 193 ? -14.327 -0.311 26.260 1.00 88.31 193 ASP A N 1
ATOM 1546 C CA . ASP A 1 193 ? -13.763 -0.560 27.588 1.00 88.31 193 ASP A CA 1
ATOM 1547 C C . ASP A 1 193 ? -14.352 0.394 28.628 1.00 88.31 193 ASP A C 1
ATOM 1549 O O . ASP A 1 193 ? -14.733 -0.027 29.721 1.00 88.31 193 ASP A O 1
ATOM 1553 N N . SER A 1 194 ? -14.533 1.665 28.263 1.00 88.44 194 SER A N 1
ATOM 1554 C CA . SER A 1 194 ? -15.204 2.655 29.109 1.00 88.44 194 SER A CA 1
ATOM 1555 C C . SER A 1 194 ? -16.660 2.266 29.394 1.00 88.44 194 SER A C 1
ATOM 1557 O O . SER A 1 194 ? -17.093 2.299 30.546 1.00 88.44 194 SER A O 1
ATOM 1559 N N . ALA A 1 195 ? -17.412 1.832 28.376 1.00 86.94 195 ALA A N 1
ATOM 1560 C CA . ALA A 1 195 ? -18.796 1.391 28.540 1.00 86.94 195 ALA A CA 1
ATOM 1561 C C . ALA A 1 195 ? -18.912 0.118 29.399 1.00 86.94 195 ALA A C 1
ATOM 1563 O O . ALA A 1 195 ? -19.802 0.016 30.246 1.00 86.94 195 ALA A O 1
ATOM 1564 N N . LEU A 1 196 ? -18.004 -0.847 29.223 1.00 88.06 196 LEU A N 1
ATOM 1565 C CA . LEU A 1 196 ? -17.949 -2.063 30.038 1.00 88.06 196 LEU A CA 1
ATOM 1566 C C . LEU A 1 196 ? -17.574 -1.756 31.490 1.00 88.06 196 LEU A C 1
ATOM 1568 O O . LEU A 1 196 ? -18.165 -2.334 32.402 1.00 88.06 196 LEU A O 1
ATOM 1572 N N . ASN A 1 197 ? -16.639 -0.833 31.718 1.00 90.56 197 ASN A N 1
ATOM 1573 C CA . ASN A 1 197 ? -16.266 -0.399 33.060 1.00 90.56 197 ASN A CA 1
ATOM 1574 C C . ASN A 1 197 ? -17.436 0.279 33.776 1.00 90.56 197 ASN A C 1
ATOM 1576 O O . ASN A 1 197 ? -17.715 -0.079 34.915 1.00 90.56 197 ASN A O 1
ATOM 1580 N N . LEU A 1 198 ? -18.185 1.158 33.102 1.00 90.62 198 LEU A N 1
ATOM 1581 C CA . LEU A 1 198 ? -19.394 1.765 33.672 1.00 90.62 198 LEU A CA 1
ATOM 1582 C C . LEU A 1 198 ? -20.437 0.714 34.070 1.00 90.62 198 LEU A C 1
ATOM 1584 O O . LEU A 1 198 ? -20.943 0.756 35.190 1.00 90.62 198 LEU A O 1
ATOM 1588 N N . LYS A 1 199 ? -20.707 -0.271 33.201 1.00 90.69 199 LYS A N 1
ATOM 1589 C CA . LYS A 1 199 ? -21.629 -1.380 33.511 1.00 90.69 199 LYS A CA 1
ATOM 1590 C C . LYS A 1 199 ? -21.161 -2.194 34.722 1.00 90.69 199 LYS A C 1
ATOM 1592 O O . LYS A 1 199 ? -21.975 -2.547 35.573 1.00 90.69 199 LYS A O 1
ATOM 1597 N N . LYS A 1 200 ? -19.855 -2.472 34.831 1.00 90.81 200 LYS A N 1
ATOM 1598 C CA . LYS A 1 200 ? -19.270 -3.155 35.999 1.00 90.81 200 LYS A CA 1
ATOM 1599 C C . LYS A 1 200 ? -19.407 -2.323 37.272 1.00 90.81 200 LYS A C 1
ATOM 1601 O O . LYS A 1 200 ? -19.761 -2.874 38.309 1.00 90.81 200 LYS A O 1
ATOM 1606 N N . THR A 1 201 ? -19.161 -1.016 37.203 1.00 91.88 201 THR A N 1
ATOM 1607 C CA . THR A 1 201 ? -19.334 -0.106 38.343 1.00 91.88 201 THR A CA 1
ATOM 1608 C C . THR A 1 201 ? -20.791 -0.050 38.791 1.00 91.88 201 THR A C 1
ATOM 1610 O O . THR A 1 201 ? -21.055 -0.140 39.984 1.00 91.88 201 THR A O 1
ATOM 1613 N N . GLU A 1 202 ? -21.744 0.037 37.863 1.00 91.50 202 GLU A N 1
ATOM 1614 C CA . GLU A 1 202 ? -23.171 0.032 38.196 1.00 91.50 202 GLU A CA 1
ATOM 1615 C C . GLU A 1 202 ? -23.598 -1.289 38.853 1.00 91.50 202 GLU A C 1
ATOM 1617 O O . GLU A 1 202 ? -24.278 -1.275 39.879 1.00 91.50 202 GLU A O 1
ATOM 1622 N N . ALA A 1 203 ? -23.150 -2.428 38.316 1.00 90.12 203 ALA A N 1
ATOM 1623 C CA . ALA A 1 203 ? -23.402 -3.735 38.917 1.00 90.12 203 ALA A CA 1
ATOM 1624 C C . ALA A 1 203 ? -22.806 -3.840 40.332 1.00 90.12 203 ALA A C 1
ATOM 1626 O O . ALA A 1 203 ? -23.489 -4.295 41.245 1.00 90.12 203 ALA A O 1
ATOM 1627 N N . ALA A 1 204 ? -21.578 -3.353 40.540 1.00 89.50 204 ALA A N 1
ATOM 1628 C CA . ALA A 1 204 ? -20.938 -3.327 41.855 1.00 89.50 204 ALA A CA 1
ATOM 1629 C C . ALA A 1 204 ? -21.666 -2.407 42.853 1.00 89.50 204 ALA A C 1
ATOM 1631 O O . ALA A 1 204 ? -21.752 -2.720 44.040 1.00 89.50 204 ALA A O 1
ATOM 1632 N N . LEU A 1 205 ? -22.219 -1.278 42.391 1.00 90.94 205 LEU A N 1
ATOM 1633 C CA . LEU A 1 205 ? -23.032 -0.394 43.231 1.00 90.94 205 LEU A CA 1
ATOM 1634 C C . LEU A 1 205 ? -24.337 -1.067 43.669 1.00 90.94 205 LEU A C 1
ATOM 1636 O O . LEU A 1 205 ? -24.704 -0.943 44.838 1.00 90.94 205 LEU A O 1
ATOM 1640 N N . ARG A 1 206 ? -25.008 -1.787 42.759 1.00 90.19 206 ARG A N 1
ATOM 1641 C CA . ARG A 1 206 ? -26.222 -2.563 43.069 1.00 90.19 206 ARG A CA 1
ATOM 1642 C C . ARG A 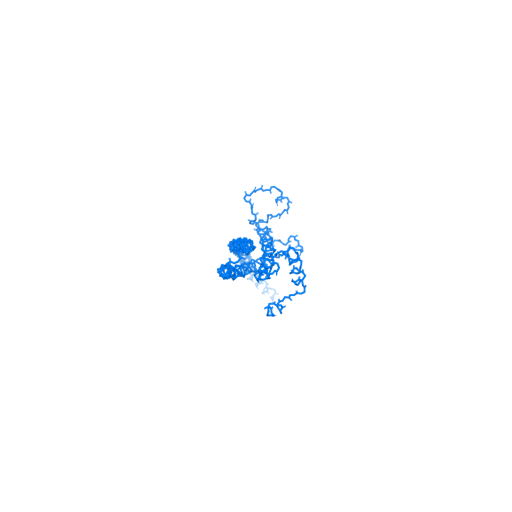1 206 ? -25.931 -3.699 44.051 1.00 90.19 206 ARG A C 1
ATOM 1644 O O . ARG A 1 206 ? -26.612 -3.818 45.063 1.00 90.19 206 ARG A O 1
ATOM 1651 N N . ASP A 1 207 ? -24.859 -4.452 43.823 1.00 91.38 207 ASP A N 1
ATOM 1652 C CA . ASP A 1 207 ? -24.419 -5.514 44.736 1.00 91.38 207 ASP A CA 1
ATOM 1653 C C . ASP A 1 207 ? -24.090 -4.958 46.136 1.00 91.38 207 ASP A C 1
ATOM 1655 O O . ASP A 1 207 ? -24.534 -5.475 47.160 1.00 91.38 207 ASP A O 1
ATOM 1659 N N . SER A 1 208 ? -23.420 -3.802 46.200 1.00 88.50 208 SER A N 1
ATOM 1660 C CA . SER A 1 208 ? -23.159 -3.102 47.462 1.00 88.50 208 SER A CA 1
ATOM 1661 C C . SER A 1 208 ? -24.435 -2.631 48.174 1.00 88.50 208 SER A C 1
ATOM 1663 O O . SER A 1 208 ? -24.474 -2.606 49.410 1.00 88.50 208 SER A O 1
ATOM 1665 N N . SER A 1 209 ? -25.476 -2.208 47.446 1.00 90.44 209 SER A N 1
ATOM 1666 C CA . SER A 1 209 ? -26.761 -1.862 48.068 1.00 90.44 209 SER A CA 1
ATOM 1667 C C . SER A 1 209 ? -27.501 -3.091 48.586 1.00 90.44 209 SER A C 1
ATOM 1669 O O . SER A 1 209 ? -27.994 -3.050 49.714 1.00 90.44 209 SER A O 1
ATOM 1671 N N . ASP A 1 210 ? -27.510 -4.185 47.827 1.00 92.44 210 ASP A N 1
ATOM 1672 C CA . ASP A 1 210 ? -28.166 -5.434 48.218 1.00 92.44 210 ASP A CA 1
ATOM 1673 C C . ASP A 1 210 ? -27.484 -6.034 49.452 1.00 92.44 210 ASP A C 1
ATOM 1675 O O . ASP A 1 210 ? -28.143 -6.385 50.433 1.00 92.44 210 ASP A O 1
ATOM 1679 N N . MET A 1 211 ? -26.149 -6.032 49.476 1.00 91.56 211 MET A N 1
ATOM 1680 C CA . MET A 1 211 ? -25.367 -6.470 50.630 1.00 91.56 211 MET A CA 1
ATOM 1681 C C . MET A 1 211 ? -25.660 -5.622 51.875 1.00 91.56 211 MET A C 1
ATOM 1683 O O . MET A 1 211 ? -25.809 -6.164 52.972 1.00 91.56 211 MET A O 1
ATOM 1687 N N . ARG A 1 212 ? -25.794 -4.296 51.726 1.00 93.00 212 ARG A N 1
ATOM 1688 C CA . ARG A 1 212 ? -26.188 -3.412 52.836 1.00 93.00 212 ARG A CA 1
ATOM 1689 C C . ARG A 1 212 ? -27.596 -3.724 53.339 1.00 93.00 212 ARG A C 1
ATOM 1691 O O . ARG A 1 212 ? -27.802 -3.726 54.549 1.00 93.00 212 ARG A O 1
ATOM 1698 N N . ALA A 1 213 ? -28.549 -4.005 52.452 1.00 91.31 213 ALA A N 1
ATOM 1699 C CA . ALA A 1 213 ? -29.905 -4.382 52.843 1.00 91.31 213 ALA A CA 1
ATOM 1700 C C . ALA A 1 213 ? -29.924 -5.706 53.626 1.00 91.31 213 ALA A C 1
ATOM 1702 O O . ALA A 1 213 ? -30.522 -5.772 54.699 1.00 91.31 213 ALA A O 1
ATOM 1703 N N . ILE A 1 214 ? -29.207 -6.731 53.149 1.00 89.94 214 ILE A N 1
ATOM 1704 C CA . ILE A 1 214 ? -29.065 -8.016 53.853 1.00 89.94 214 ILE A CA 1
ATOM 1705 C C . ILE A 1 214 ? -28.418 -7.805 55.225 1.00 89.94 214 ILE A C 1
ATOM 1707 O O . ILE A 1 214 ? -28.932 -8.304 56.226 1.00 89.94 214 ILE A O 1
ATOM 1711 N N . ALA A 1 215 ? -27.338 -7.021 55.301 1.00 92.12 215 ALA A N 1
ATOM 1712 C CA . ALA A 1 215 ? -26.680 -6.700 56.564 1.00 92.12 215 ALA A CA 1
ATOM 1713 C C . ALA A 1 215 ? -27.653 -6.041 57.557 1.00 92.12 215 ALA A C 1
ATOM 1715 O O . ALA A 1 215 ? -27.749 -6.485 58.699 1.00 92.12 215 ALA A O 1
ATOM 1716 N N . TRP A 1 216 ? -28.447 -5.059 57.119 1.00 93.00 216 TRP A N 1
ATOM 1717 C CA . TRP A 1 216 ? -29.473 -4.435 57.961 1.00 93.00 216 TRP A CA 1
ATOM 1718 C C . TRP A 1 216 ? -30.532 -5.424 58.453 1.00 93.00 216 TRP A C 1
ATOM 1720 O O . TRP A 1 216 ? -30.858 -5.418 59.640 1.00 93.00 216 TRP A O 1
ATOM 1730 N N . VAL A 1 217 ? -31.038 -6.297 57.576 1.00 91.81 217 VAL A N 1
ATOM 1731 C CA . VAL A 1 217 ? -32.005 -7.340 57.956 1.00 91.81 217 VAL A CA 1
ATOM 1732 C C . VAL A 1 217 ? -31.388 -8.278 58.995 1.00 91.81 217 VAL A C 1
ATOM 1734 O O . VAL A 1 217 ? -31.972 -8.491 60.054 1.00 91.81 217 VAL A O 1
ATOM 1737 N N . THR A 1 218 ? -30.179 -8.790 58.759 1.00 90.31 218 THR A N 1
ATOM 1738 C CA . THR A 1 218 ? -29.514 -9.679 59.725 1.00 90.31 218 THR A CA 1
ATOM 1739 C C . THR A 1 218 ? -29.296 -9.005 61.077 1.00 90.31 218 THR A C 1
ATOM 1741 O O . THR A 1 218 ? -29.572 -9.622 62.100 1.00 90.31 218 THR A O 1
ATOM 1744 N N . LEU A 1 219 ? -28.892 -7.732 61.099 1.00 91.19 219 LEU A N 1
ATOM 1745 C CA . LEU A 1 219 ? -28.646 -6.972 62.326 1.00 91.19 219 LEU A CA 1
ATOM 1746 C C . LEU A 1 219 ? -29.937 -6.736 63.128 1.00 91.19 219 LEU A C 1
ATOM 1748 O O . LEU A 1 219 ? -29.907 -6.793 64.355 1.00 91.19 219 LEU A O 1
ATOM 1752 N N . ALA A 1 220 ? -31.075 -6.541 62.454 1.00 90.94 220 ALA A N 1
ATOM 1753 C CA . ALA A 1 220 ? -32.377 -6.386 63.103 1.00 90.94 220 ALA A CA 1
ATOM 1754 C C . ALA A 1 220 ? -32.900 -7.694 63.727 1.00 90.94 220 ALA A C 1
ATOM 1756 O O . ALA A 1 220 ? -33.472 -7.673 64.817 1.00 90.94 220 ALA A O 1
ATOM 1757 N N . PHE A 1 221 ? -32.703 -8.836 63.059 1.00 89.38 221 PHE A N 1
ATOM 1758 C CA . PHE A 1 221 ? -33.254 -10.124 63.503 1.00 89.38 221 PHE A CA 1
ATOM 1759 C C . PHE A 1 221 ? -32.310 -10.934 64.405 1.00 89.38 221 PHE A C 1
ATOM 1761 O O . PHE A 1 221 ? -32.790 -11.730 65.213 1.00 89.38 221 PHE A O 1
ATOM 1768 N N . LEU A 1 222 ? -30.992 -10.721 64.339 1.00 91.06 222 LEU A N 1
ATOM 1769 C CA . LEU A 1 222 ? -30.008 -11.437 65.166 1.00 91.06 222 LEU A CA 1
ATOM 1770 C C . LEU A 1 222 ? -30.321 -11.373 66.672 1.00 91.06 222 LEU A C 1
ATOM 1772 O O . LEU A 1 222 ? -30.412 -12.435 67.289 1.00 91.06 222 LEU A O 1
ATOM 1776 N N . PRO A 1 223 ? -30.574 -10.194 67.276 1.00 90.06 223 PRO A N 1
ATOM 1777 C CA . PRO A 1 223 ? -30.897 -10.108 68.700 1.00 90.06 223 PRO A CA 1
ATOM 1778 C C . PRO A 1 223 ? -32.189 -10.854 69.060 1.00 90.06 223 PRO A C 1
ATOM 1780 O O . PRO A 1 223 ? -32.241 -11.554 70.068 1.00 90.06 223 PRO A O 1
ATOM 1783 N N . ALA A 1 224 ? -33.221 -10.752 68.217 1.00 85.25 224 ALA A N 1
ATOM 1784 C CA . ALA A 1 224 ? -34.507 -11.408 68.446 1.00 85.25 224 ALA A CA 1
ATOM 1785 C C . ALA A 1 224 ? -34.396 -12.938 68.359 1.00 85.25 224 ALA A C 1
ATOM 1787 O O . ALA A 1 224 ? -34.918 -13.646 69.217 1.00 85.25 224 ALA A O 1
ATOM 1788 N N . THR A 1 225 ? -33.670 -13.452 67.361 1.00 86.38 225 THR A N 1
ATOM 1789 C CA . THR A 1 225 ? -33.411 -14.896 67.235 1.00 86.38 225 THR A CA 1
ATOM 1790 C C . THR A 1 225 ? -32.561 -15.437 68.385 1.00 86.38 225 THR A C 1
ATOM 1792 O O . THR A 1 225 ? -32.843 -16.522 68.889 1.00 86.38 225 THR A O 1
ATOM 1795 N N . PHE A 1 226 ? -31.582 -14.665 68.864 1.00 87.06 226 PHE A N 1
ATOM 1796 C CA . PHE A 1 226 ? -30.761 -15.027 70.017 1.00 87.06 226 PHE A CA 1
ATOM 1797 C C . PHE A 1 226 ? -31.586 -15.137 71.309 1.00 87.06 226 PHE A C 1
ATOM 1799 O O . PHE A 1 226 ? -31.470 -16.120 72.038 1.00 87.06 226 PHE A O 1
ATOM 1806 N N . VAL A 1 227 ? -32.469 -14.166 71.572 1.00 87.94 227 VAL A N 1
ATOM 1807 C CA . VAL A 1 227 ? -33.368 -14.195 72.740 1.00 87.94 227 VAL A CA 1
ATOM 1808 C C . VAL A 1 227 ? -34.381 -15.339 72.640 1.00 87.94 227 VAL A C 1
ATOM 1810 O O . VAL A 1 227 ? -34.610 -16.034 73.628 1.00 87.94 227 VAL A O 1
ATOM 1813 N N . ALA A 1 228 ? -34.958 -15.576 71.457 1.00 86.50 228 ALA A N 1
ATOM 1814 C CA . ALA A 1 228 ? -35.878 -16.690 71.234 1.00 86.50 228 ALA A CA 1
ATOM 1815 C C . ALA A 1 228 ? -35.213 -18.049 71.507 1.00 86.50 228 ALA A C 1
ATOM 1817 O O . ALA A 1 228 ? -35.827 -18.912 72.125 1.00 86.50 228 ALA A O 1
ATOM 1818 N N . TYR A 1 229 ? -33.951 -18.220 71.102 1.00 87.44 229 TYR A N 1
ATOM 1819 C CA . TYR A 1 229 ? -33.174 -19.425 71.391 1.00 87.44 229 TYR A CA 1
ATOM 1820 C C . TYR A 1 229 ? -32.937 -19.620 72.896 1.00 87.44 229 TYR A C 1
ATOM 1822 O O . TYR A 1 229 ? -33.149 -20.715 73.410 1.00 87.44 229 TYR A O 1
ATOM 1830 N N . LEU A 1 230 ? -32.558 -18.558 73.615 1.00 86.38 230 LEU A N 1
ATOM 1831 C CA . LEU A 1 230 ? -32.357 -18.583 75.070 1.00 86.38 230 LEU A CA 1
ATOM 1832 C C . LEU A 1 230 ? -33.625 -18.979 75.838 1.00 86.38 230 LEU A C 1
ATOM 1834 O O . LEU A 1 230 ? -33.546 -19.760 76.781 1.00 86.38 230 LEU A O 1
ATOM 1838 N N . LEU A 1 231 ? -34.789 -18.473 75.423 1.00 82.25 231 LEU A N 1
ATOM 1839 C CA . LEU A 1 231 ? -36.078 -18.810 76.038 1.00 82.25 231 LEU A CA 1
ATOM 1840 C C . LEU A 1 231 ? -36.538 -20.244 75.744 1.00 82.25 231 LEU A C 1
ATOM 1842 O O . LEU A 1 231 ? -37.305 -20.789 76.523 1.00 82.25 231 LEU A O 1
ATOM 1846 N N . LEU A 1 232 ? -36.088 -20.852 74.643 1.00 79.75 232 LEU A N 1
ATOM 1847 C CA . LEU A 1 232 ? -36.434 -22.229 74.263 1.00 79.75 232 LEU A CA 1
ATOM 1848 C C . LEU A 1 232 ? -35.593 -23.289 74.998 1.00 79.75 232 LEU A C 1
ATOM 1850 O O . LEU A 1 232 ? -35.929 -24.470 74.957 1.00 79.75 232 LEU A O 1
ATOM 1854 N N . GLN A 1 233 ? -34.485 -22.880 75.624 1.00 74.81 233 GLN A N 1
ATOM 1855 C CA . GLN A 1 233 ? -33.611 -23.742 76.432 1.00 74.81 233 GLN A CA 1
ATOM 1856 C C . GLN A 1 233 ? -33.915 -23.693 77.941 1.00 74.81 233 GLN A C 1
ATOM 1858 O O . GLN A 1 233 ? -33.268 -24.412 78.705 1.00 74.81 233 GLN A O 1
ATOM 1863 N N . LEU A 1 234 ? -34.863 -22.848 78.353 1.00 62.91 234 LEU A N 1
ATOM 1864 C CA . LEU A 1 234 ? -35.405 -22.739 79.712 1.00 62.91 234 LEU A CA 1
ATOM 1865 C C . LEU A 1 234 ? -36.692 -23.560 79.839 1.00 62.91 234 LEU A C 1
ATOM 1867 O O . LEU A 1 234 ? -36.875 -24.162 80.920 1.00 62.91 234 LEU A O 1
#

pLDDT: mean 84.98, std 12.33, range [40.22, 97.88]

Foldseek 3Di:
DVVVVVVDDPVRVVQLVVQCVVVVLCVPPPCSSVLSVLVVVLVVLVVVLVVLVVLLLLLCLLLQNRPVVVVDVVSVVVSSGQDDPSSQDDPDPPRDGLVCSLVSLVVSLVVLVVLLVVLVVSLVVLVVSLVVLVVVVVVDPDDDSSVVSSVVSNVSSVVSNVSSVVSNVSSVVSNVSSVVSSVSSVVVVVVVVVVVVVVVVVVVVVVVVVVVVVVVVCVVCVVVVVVVVVVVVD

Radius of gyration: 33.92 Å; chains: 1; bounding box: 66×34×118 Å

Sequence (234 aa):
MHVVAHMLHKTDIKHLLLRLQTLKALAWHPLLVPLILMEQRIEGTAEKLTLMRDSLYSVEKRTGTHKNYRNDKYHEELNHYAYGDKVWERHHEQDVDFEAAPGKITSVAAECAMTEAKCQVNESLLDWLQGLNDSLGELNTDGSPWERAKSSIGMKISASKTWSANNRTRSIYFAKRAEAQMQACLNLMAQRDSALNLKKTEAALRDSSDMRAIAWVTLAFLPATFVAYLLLQL